Protein AF-A0A0L7KVK0-F1 (afdb_monomer_lite)

Secondary structure (DSSP, 8-state):
--S---------S----TT-GGGGGS-----HHHHHHGGG------TT------TT-GGGGGG----HHHHHHHHHHHHHHHHTTTS--S-HHHHHHHHHT-----BTTTTB--SSTTPPTT--BSS--GGGGTTTS-----HHHHHHHHHHHHHHB-TTS-HHHHHHHHHHHHHHT-HHHHHHHHHHHHTTTEETTTTEEBSSPTT---SBS-HHHHHHHHHIIIIIIT-EEE-SSEEEE-S--PPTT-S-EEEEEEEETTEEEEEEE-SS-EEEEEEE--TTS-EEEE-SSSEEEESSEEEESS--EEEEE--STT-PPPP--SS--TTS-S--

InterPro domains:
  IPR005194 Glycoside hydrolase family 65, C-terminal [PF03633] (237-281)
  IPR008928 Six-hairpin glycosidase superfamily [SSF48208] (64-283)
  IPR012341 Six-hairpin glycosidase-like superfamily [G3DSA:1.50.10.10] (81-199)

Foldseek 3Di:
DALADDDDDPDPDDDDDPPCPVLVVVDPDCPPLSVVQCSNPDDDDDPRPDDPDPPVDPVVVVQDDDQPLLSLLSSLLVCLLPVVPPPPPPCSVVSVVVQQQDDFAADPVLLETAQDVPRDQQAADQADGSLCCCPPSVADDDLSHLVSHLVRNVVRYDLFHWLLRLLSSLQSCLVSVNNVSNLVSLCSSQVQQQDPDVRWGARTGPPDGHDINPVSSVSSNVCCQVCRQQVWHDDLFWTKGAQHHDRPPDQKDKDFQDDDQQWGWIWIDGPPKIKIFTQAHDPVKWKWWDPPPDIDTDGGDMDIDRDTTTIGTPDDPPRDRDDSHGNPDPPDDPDD

pLDDT: mean 70.47, std 24.26, range [23.41, 98.12]

Organism: Operophtera brumata (NCBI:txid104452)

Radius of gyration: 21.4 Å; chains: 1; bounding box: 48×59×62 Å

Sequence (336 aa):
MFRFPWERTYTGVEVTQPCCPEVAEFEQHISRCIAFAARQFPWERTYTGVEVTQPCCPEVAEFEQHISRCIAFAARQYVSCLCKSYFLAKDPEHYADIAWSLALPYDESFNYHPQFSGYTRGESIKQADAVLLGFPLQYTMNVSTRANDLSYYESVTRSNGPAMAWSMHAIGHLQLGEEQQAEANFNKSYQAFVREPFKVWSELARPSIGAVNFFTGMGGFLQTLMFGYAGVSIHLDKLQIDKPRLPPGATRFKIQGIKYVGAKLTLEIDKESTTLKVSSVDDKWPLSMFNGKYNVTLVPVELTGEGPFPITARPWKDCKIPADVIGNNNLRPIGA

Structure (mmCIF, N/CA/C/O backbone):
data_AF-A0A0L7KVK0-F1
#
_entry.id   AF-A0A0L7KVK0-F1
#
loop_
_atom_site.group_PDB
_atom_site.id
_atom_site.type_symbol
_atom_site.label_atom_id
_atom_site.label_alt_id
_atom_site.label_comp_id
_atom_site.label_asym_id
_atom_site.label_entity_id
_atom_site.label_seq_id
_atom_site.pdbx_PDB_ins_code
_atom_site.Cartn_x
_atom_site.Cartn_y
_atom_site.Cartn_z
_atom_site.occupancy
_atom_site.B_iso_or_equiv
_atom_site.auth_seq_id
_atom_site.auth_comp_id
_atom_site.auth_asym_id
_atom_site.auth_atom_id
_atom_site.pdbx_PDB_model_num
ATOM 1 N N . MET A 1 1 ? -15.082 -2.585 2.478 1.00 28.28 1 MET A N 1
ATOM 2 C CA . MET A 1 1 ? -13.952 -1.740 2.059 1.00 28.28 1 MET A CA 1
ATOM 3 C C . MET A 1 1 ? -13.443 -2.254 0.726 1.00 28.28 1 MET A C 1
ATOM 5 O O . MET A 1 1 ? -13.153 -3.439 0.632 1.00 28.28 1 MET A O 1
ATOM 9 N N . PHE A 1 2 ? -13.449 -1.424 -0.313 1.00 25.66 2 PHE A N 1
ATOM 10 C CA . PHE A 1 2 ? -12.857 -1.775 -1.605 1.00 25.66 2 PHE A CA 1
ATOM 11 C C . PHE A 1 2 ? -11.338 -1.664 -1.461 1.00 25.66 2 PHE A C 1
ATOM 13 O O . PHE A 1 2 ? -10.870 -0.658 -0.930 1.00 25.66 2 PHE A O 1
ATOM 20 N N . ARG A 1 3 ? -10.579 -2.688 -1.870 1.00 30.98 3 ARG A N 1
ATOM 21 C CA . ARG A 1 3 ? -9.106 -2.634 -1.837 1.00 30.98 3 ARG A CA 1
ATOM 22 C C . ARG A 1 3 ? -8.548 -1.606 -2.844 1.00 30.98 3 ARG A C 1
ATOM 24 O O . ARG A 1 3 ? -7.404 -1.217 -2.693 1.00 30.98 3 ARG A O 1
ATOM 31 N N . PHE A 1 4 ? -9.361 -1.091 -3.782 1.00 35.56 4 PHE A N 1
ATOM 32 C CA . PHE A 1 4 ? -9.019 0.031 -4.672 1.00 35.56 4 PHE A CA 1
ATOM 33 C C . PHE A 1 4 ? -10.299 0.750 -5.122 1.00 35.56 4 PHE A C 1
ATOM 35 O O . PHE A 1 4 ? -11.264 0.084 -5.505 1.00 35.56 4 PHE A O 1
ATOM 42 N N . PRO A 1 5 ? -10.348 2.088 -5.052 1.00 31.05 5 PRO A N 1
ATOM 43 C CA . PRO A 1 5 ? -11.342 2.855 -5.793 1.00 31.05 5 PRO A CA 1
ATOM 44 C C . PRO A 1 5 ? -10.708 3.979 -6.632 1.00 31.05 5 PRO A C 1
ATOM 46 O O . PRO A 1 5 ? -10.139 4.918 -6.080 1.00 31.05 5 PRO A O 1
ATOM 49 N N . TRP A 1 6 ? -10.896 3.929 -7.954 1.00 32.28 6 TRP A N 1
ATOM 50 C CA . TRP A 1 6 ? -10.953 5.107 -8.833 1.00 32.28 6 TRP A CA 1
ATOM 51 C C . TRP A 1 6 ? -11.988 4.873 -9.974 1.00 32.28 6 TRP A C 1
ATOM 53 O O . TRP A 1 6 ? -12.224 3.732 -10.354 1.00 32.28 6 TRP A O 1
ATOM 63 N N . GLU A 1 7 ? -12.715 5.934 -10.375 1.00 28.59 7 GLU A N 1
ATOM 64 C CA . GLU A 1 7 ? -14.190 6.046 -10.642 1.00 28.59 7 GLU A CA 1
ATOM 65 C C . GLU A 1 7 ? -14.767 5.625 -12.040 1.00 28.59 7 GLU A C 1
ATOM 67 O O . GLU A 1 7 ? -13.989 5.320 -12.932 1.00 28.59 7 GLU A O 1
ATOM 72 N N . ARG A 1 8 ? -16.094 5.582 -12.381 1.00 23.41 8 ARG A N 1
ATOM 73 C CA . ARG A 1 8 ? -17.379 6.139 -11.835 1.00 23.41 8 ARG A CA 1
ATOM 74 C C . ARG A 1 8 ? -18.645 5.306 -12.210 1.00 23.41 8 ARG A C 1
ATOM 76 O O . ARG A 1 8 ? -18.675 4.610 -13.221 1.00 23.41 8 ARG A O 1
ATOM 83 N N . THR A 1 9 ? -19.724 5.461 -11.427 1.00 24.84 9 THR A N 1
ATOM 84 C CA . THR A 1 9 ? -21.000 4.698 -11.394 1.00 24.84 9 THR A CA 1
ATOM 85 C C . THR A 1 9 ? -22.271 5.541 -11.691 1.00 24.84 9 THR A C 1
ATOM 87 O O . THR A 1 9 ? -23.063 5.734 -10.770 1.00 24.84 9 THR A O 1
ATOM 90 N N . TYR A 1 10 ? -22.523 6.068 -12.907 1.00 24.81 10 TYR A N 1
ATOM 91 C CA . TYR A 1 10 ? -23.704 6.959 -13.082 1.00 24.81 10 TYR A CA 1
ATOM 92 C C . TYR A 1 10 ? -24.669 6.782 -14.272 1.00 24.81 10 TYR A C 1
ATOM 94 O O . TYR A 1 10 ? -25.807 7.197 -14.109 1.00 24.81 10 TYR A O 1
ATOM 102 N N . THR A 1 11 ? -24.356 6.157 -15.413 1.00 26.59 11 THR A N 1
ATOM 103 C CA . THR A 1 11 ? -25.356 6.146 -16.517 1.00 26.59 11 THR A CA 1
ATOM 104 C C . THR A 1 11 ? -26.029 4.812 -16.780 1.00 26.59 11 THR A C 1
ATOM 106 O O . THR A 1 11 ? -27.184 4.811 -17.181 1.00 26.59 11 THR A O 1
ATOM 109 N N . GLY A 1 12 ? -25.362 3.676 -16.561 1.00 25.91 12 GLY A N 1
ATOM 110 C CA . GLY A 1 12 ? -25.957 2.384 -16.924 1.00 25.91 12 GLY A CA 1
ATOM 111 C C . GLY A 1 12 ? -26.336 2.278 -18.411 1.00 25.91 12 GLY A C 1
ATOM 112 O O . GLY A 1 12 ? -27.208 1.485 -18.744 1.00 25.91 12 GLY A O 1
ATOM 113 N N . VAL A 1 13 ? -25.692 3.067 -19.281 1.00 24.66 13 VAL A N 1
ATOM 114 C CA . VAL A 1 13 ? -25.836 3.018 -20.743 1.00 24.66 13 VAL A CA 1
ATOM 115 C C . VAL A 1 13 ? -24.443 3.055 -21.371 1.00 24.66 13 VAL A C 1
ATOM 117 O O . VAL A 1 13 ? -23.563 3.775 -20.886 1.00 24.66 13 VAL A O 1
ATOM 120 N N . GLU A 1 14 ? -24.261 2.232 -22.402 1.00 26.28 14 GLU A N 1
ATOM 121 C CA . GLU A 1 14 ? -23.046 2.078 -23.205 1.00 26.28 14 GLU A CA 1
ATOM 122 C C . GLU A 1 14 ? -22.629 3.382 -23.891 1.00 26.28 14 GLU A C 1
ATOM 124 O O . GLU A 1 14 ? -23.463 4.214 -24.250 1.00 26.28 14 GLU A O 1
ATOM 129 N N . VAL A 1 15 ? -21.321 3.548 -24.092 1.00 29.08 15 VAL A N 1
ATOM 130 C CA . VAL A 1 15 ? -20.771 4.614 -24.933 1.00 29.08 15 VAL A CA 1
ATOM 131 C C . VAL A 1 15 ? -19.932 3.958 -26.027 1.00 29.08 15 VAL A C 1
ATOM 133 O O . VAL A 1 15 ? -18.712 3.910 -25.937 1.00 29.08 15 VAL A O 1
ATOM 136 N N . THR A 1 16 ? -20.590 3.433 -27.058 1.00 33.62 16 THR A N 1
ATOM 137 C CA . THR A 1 16 ? -19.940 3.116 -28.337 1.00 33.62 16 THR A CA 1
ATOM 138 C C . THR A 1 16 ? -19.675 4.420 -29.092 1.00 33.62 16 THR A C 1
ATOM 140 O O . THR A 1 16 ? -20.573 5.263 -29.199 1.00 33.62 16 THR A O 1
ATOM 143 N N . GLN A 1 17 ? -18.480 4.599 -29.669 1.00 30.67 17 GLN A N 1
ATOM 144 C CA . GLN A 1 17 ? -18.328 5.596 -30.732 1.00 30.67 17 GLN A CA 1
ATOM 145 C C . GLN A 1 17 ? -19.160 5.158 -31.955 1.00 30.67 17 GLN A C 1
ATOM 147 O O . GLN A 1 17 ? -19.133 3.976 -32.295 1.00 30.67 17 GLN A O 1
ATOM 152 N N . PRO A 1 18 ? -19.866 6.074 -32.651 1.00 37.19 18 PRO A N 1
ATOM 153 C CA . PRO A 1 18 ? -20.780 5.733 -33.752 1.00 37.19 18 PRO A CA 1
ATOM 154 C C . PRO A 1 18 ? -20.136 5.033 -34.957 1.00 37.19 18 PRO A C 1
ATOM 156 O O . PRO A 1 18 ? -20.845 4.624 -35.870 1.00 37.19 18 PRO A O 1
ATOM 159 N N . CYS A 1 19 ? -18.805 4.967 -35.007 1.00 37.56 19 CYS A N 1
ATOM 160 C CA . CYS A 1 19 ? -18.059 4.499 -36.165 1.00 37.56 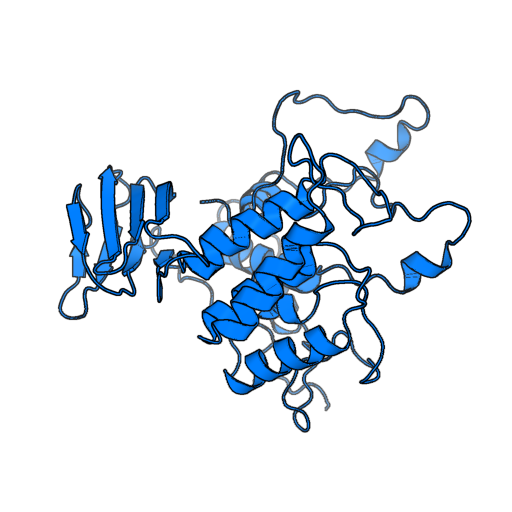19 CYS A CA 1
ATOM 161 C C . CYS A 1 19 ? -17.842 2.983 -36.217 1.00 37.56 19 CYS A C 1
ATOM 163 O O . CYS A 1 19 ? -17.635 2.485 -37.318 1.00 37.56 19 CYS A O 1
ATOM 165 N N . CYS A 1 20 ? -17.886 2.263 -35.088 1.00 35.75 20 CYS A N 1
ATOM 166 C CA . CYS A 1 20 ? -17.520 0.838 -35.049 1.00 35.75 20 CYS A CA 1
ATOM 167 C C . CYS A 1 20 ? -18.357 0.046 -34.020 1.00 35.75 20 CYS A C 1
ATOM 169 O O . CYS A 1 20 ? -17.832 -0.358 -32.979 1.00 35.75 20 CYS A O 1
ATOM 171 N N . PRO A 1 21 ? -19.663 -0.161 -34.264 1.00 37.19 21 PRO A N 1
ATOM 172 C CA . PRO A 1 21 ? -20.537 -0.900 -33.353 1.00 37.19 21 PRO A CA 1
ATOM 173 C C . PRO A 1 21 ? -20.204 -2.401 -33.258 1.00 37.19 21 PRO A C 1
ATOM 175 O O . PRO A 1 21 ? -20.584 -3.026 -32.272 1.00 37.19 21 PRO A O 1
ATOM 178 N N . GLU A 1 22 ? -19.456 -2.983 -34.209 1.00 35.78 22 GLU A N 1
ATOM 179 C CA . GLU A 1 22 ? -19.073 -4.406 -34.159 1.00 35.78 22 GLU A CA 1
ATOM 180 C C . GLU A 1 22 ? -18.031 -4.715 -33.067 1.00 35.78 22 GLU A C 1
ATOM 182 O O . GLU A 1 22 ? -17.875 -5.865 -32.664 1.00 35.78 22 GLU A O 1
ATOM 187 N N . VAL A 1 23 ? -17.338 -3.697 -32.538 1.00 33.31 23 VAL A N 1
ATOM 188 C CA . VAL A 1 23 ? -16.359 -3.848 -31.442 1.00 33.31 23 VAL A CA 1
ATOM 189 C C . VAL A 1 23 ? -17.030 -4.355 -30.159 1.00 33.31 23 VAL A C 1
ATOM 191 O O . VAL A 1 23 ? -16.424 -5.125 -29.416 1.00 33.31 23 VAL A O 1
ATOM 194 N N . ALA A 1 24 ? -18.307 -4.018 -29.948 1.00 31.38 24 ALA A N 1
ATOM 195 C CA . ALA A 1 24 ? -19.081 -4.470 -28.795 1.00 31.38 24 ALA A CA 1
ATOM 196 C C . ALA A 1 24 ? -19.320 -5.996 -28.781 1.00 31.38 24 ALA A C 1
ATOM 198 O O . ALA A 1 24 ? -19.489 -6.573 -27.710 1.00 31.38 24 ALA A O 1
ATOM 199 N N . GLU A 1 25 ? -19.292 -6.678 -29.935 1.00 29.55 25 GLU A N 1
ATOM 200 C CA . GLU A 1 25 ? -19.486 -8.138 -30.006 1.00 29.55 25 GLU A CA 1
ATOM 201 C C . GLU A 1 25 ? -18.238 -8.940 -29.591 1.00 29.55 25 GLU A C 1
ATOM 203 O O . GLU A 1 25 ? -18.345 -10.124 -29.263 1.00 29.55 25 GLU A O 1
ATOM 208 N N . PHE A 1 26 ? -17.060 -8.303 -29.554 1.00 29.47 26 PHE A N 1
ATOM 209 C CA . PHE A 1 26 ? -15.784 -8.935 -29.191 1.00 29.47 26 PHE A CA 1
ATOM 210 C C . PHE A 1 26 ? -15.269 -8.535 -27.799 1.00 29.47 26 PHE A C 1
ATOM 212 O O . PHE A 1 26 ? -14.228 -9.029 -27.355 1.00 29.47 26 PHE A O 1
ATOM 219 N N . GLU A 1 27 ? -16.002 -7.689 -27.071 1.00 26.83 27 GLU A N 1
ATOM 220 C CA . GLU A 1 27 ? -15.684 -7.340 -25.688 1.00 26.83 27 GLU A CA 1
ATOM 221 C C . GLU A 1 27 ? -16.022 -8.501 -24.739 1.00 26.83 27 GLU A C 1
ATOM 223 O O . GLU A 1 27 ? -17.179 -8.860 -24.508 1.00 26.83 27 GLU A O 1
ATOM 228 N N . GLN A 1 28 ? -15.000 -9.091 -24.109 1.00 27.58 28 GLN A N 1
ATOM 229 C CA . GLN A 1 28 ? -15.225 -9.978 -22.970 1.00 27.58 28 GLN A CA 1
ATOM 230 C C . GLN A 1 28 ? -15.649 -9.148 -21.759 1.00 27.58 28 GLN A C 1
ATOM 232 O O . GLN A 1 28 ? -14.834 -8.639 -20.987 1.00 27.58 28 GLN A O 1
ATOM 237 N N . HIS A 1 29 ? -16.961 -9.044 -21.573 1.00 25.70 29 HIS A N 1
ATOM 238 C CA . HIS A 1 29 ? -17.549 -8.472 -20.375 1.00 25.70 29 HIS A CA 1
ATOM 239 C C . HIS A 1 29 ? -17.050 -9.225 -19.136 1.00 25.70 29 HIS A C 1
ATOM 241 O O . HIS A 1 29 ? -17.356 -10.401 -18.921 1.00 25.70 29 HIS A O 1
ATOM 247 N N . ILE A 1 30 ? -16.328 -8.516 -18.265 1.00 30.73 30 ILE A N 1
ATOM 248 C CA . ILE A 1 30 ? -16.117 -8.928 -16.878 1.00 30.73 30 ILE A CA 1
ATOM 249 C C . ILE A 1 30 ? -17.504 -9.173 -16.279 1.00 30.73 30 ILE A C 1
ATOM 251 O O . ILE A 1 30 ? -18.273 -8.241 -16.029 1.00 30.73 30 ILE A O 1
ATOM 255 N N . SER A 1 31 ? -17.844 -10.448 -16.080 1.00 27.27 31 SER A N 1
ATOM 256 C CA . SER A 1 31 ? -19.133 -10.836 -15.520 1.00 27.27 31 SER A CA 1
ATOM 257 C C . SER A 1 31 ? -19.340 -10.153 -14.168 1.00 27.27 31 SER A C 1
ATOM 259 O O . SER A 1 31 ? -18.390 -9.840 -13.444 1.00 27.27 31 SER A O 1
ATOM 261 N N . ARG A 1 32 ? -20.600 -9.934 -13.785 1.00 26.67 32 ARG A N 1
ATOM 262 C CA . ARG A 1 32 ? -20.979 -9.250 -12.535 1.00 26.67 32 ARG A CA 1
ATOM 263 C C . ARG A 1 32 ? -20.271 -9.817 -11.288 1.00 26.67 32 ARG A C 1
ATOM 265 O O . ARG A 1 32 ? -20.084 -9.086 -10.321 1.00 26.67 32 ARG A O 1
ATOM 272 N N . CYS A 1 33 ? -19.848 -11.085 -11.325 1.00 27.31 33 CYS A N 1
ATOM 273 C CA . CYS A 1 33 ? -19.097 -11.766 -10.268 1.00 27.31 33 CYS A CA 1
ATOM 274 C C . CYS A 1 33 ? -17.590 -11.499 -10.315 1.00 27.31 33 CYS A C 1
ATOM 276 O O . CYS A 1 33 ? -16.992 -11.319 -9.257 1.00 27.31 33 CYS A O 1
ATOM 278 N N . ILE A 1 34 ? -16.986 -11.396 -11.504 1.00 29.94 34 ILE A N 1
ATOM 279 C CA . ILE A 1 34 ? -15.599 -10.932 -11.636 1.00 29.94 34 ILE A CA 1
ATOM 280 C C . ILE A 1 34 ? -15.533 -9.459 -11.227 1.00 29.94 34 ILE A C 1
ATOM 282 O O . ILE A 1 34 ? -14.638 -9.102 -10.485 1.00 29.94 34 ILE A O 1
ATOM 286 N N . ALA A 1 35 ? -16.537 -8.633 -11.543 1.00 29.81 35 ALA A N 1
ATOM 287 C CA . ALA A 1 35 ? -16.646 -7.267 -11.022 1.00 29.81 35 ALA A CA 1
ATOM 288 C C . ALA A 1 35 ? -16.910 -7.220 -9.500 1.00 29.81 35 ALA A C 1
ATOM 290 O O . ALA A 1 35 ? -16.533 -6.259 -8.835 1.00 29.81 35 ALA A O 1
ATOM 291 N N . PHE A 1 36 ? -17.541 -8.250 -8.918 1.00 31.27 36 PHE A N 1
ATOM 292 C CA . PHE A 1 36 ? -17.755 -8.362 -7.470 1.00 31.27 36 PHE A CA 1
ATOM 293 C C . PHE A 1 36 ? -16.505 -8.848 -6.716 1.00 31.27 36 PHE A C 1
ATOM 295 O O . PHE A 1 36 ? -16.263 -8.389 -5.605 1.00 31.27 36 PHE A O 1
ATOM 302 N N . ALA A 1 37 ? -15.689 -9.718 -7.317 1.00 31.52 37 ALA A N 1
ATOM 303 C CA . ALA A 1 37 ? -14.374 -10.118 -6.807 1.00 31.52 37 ALA A CA 1
ATOM 304 C C . ALA A 1 37 ? -13.325 -9.008 -7.031 1.00 31.52 37 ALA A C 1
ATOM 306 O O . ALA A 1 37 ? -12.582 -8.641 -6.125 1.00 31.52 37 ALA A O 1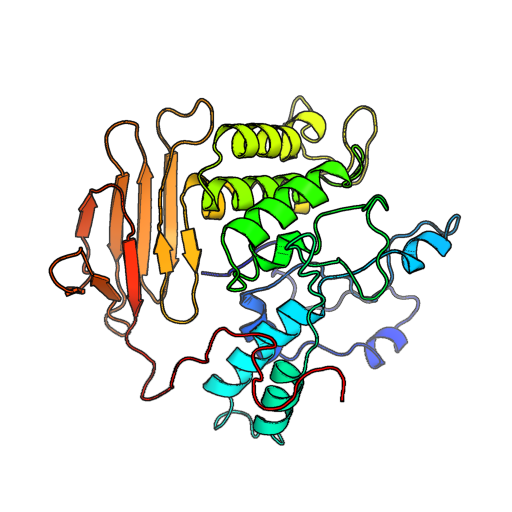
ATOM 307 N N . ALA A 1 38 ? -13.352 -8.380 -8.207 1.00 33.88 38 ALA A N 1
ATOM 308 C CA . ALA A 1 38 ? -12.538 -7.233 -8.603 1.00 33.88 38 ALA A CA 1
ATOM 309 C C . ALA A 1 38 ? -13.046 -5.899 -8.039 1.00 33.88 38 ALA A C 1
ATOM 311 O O . ALA A 1 38 ? -12.399 -4.881 -8.238 1.00 33.88 38 ALA A O 1
ATOM 312 N N . ARG A 1 39 ? -14.115 -5.874 -7.225 1.00 33.66 39 ARG A N 1
ATOM 313 C CA . ARG A 1 39 ? -14.393 -4.752 -6.297 1.00 33.66 39 ARG A CA 1
ATOM 314 C C . ARG A 1 39 ? -13.206 -4.506 -5.359 1.00 33.66 39 ARG A C 1
ATOM 316 O O . ARG A 1 39 ? -13.093 -3.443 -4.759 1.00 33.66 39 ARG A O 1
ATOM 323 N N . GLN A 1 40 ? -12.323 -5.490 -5.230 1.00 35.97 40 GLN A N 1
ATOM 324 C CA . GLN A 1 40 ? -11.048 -5.378 -4.556 1.00 35.97 40 GLN A CA 1
ATOM 325 C C . GLN A 1 40 ? -9.860 -5.067 -5.474 1.00 35.97 40 GLN A C 1
ATOM 327 O O . GLN A 1 40 ? -8.786 -5.128 -4.922 1.00 35.97 40 GLN A O 1
ATOM 332 N N . PHE A 1 41 ? -9.984 -4.768 -6.779 1.00 41.53 41 PHE A N 1
ATOM 333 C CA . PHE A 1 41 ? -8.847 -4.544 -7.708 1.00 41.53 41 PHE A CA 1
ATOM 334 C C . PHE A 1 41 ? -9.151 -3.683 -8.971 1.00 41.53 41 PHE A C 1
ATOM 336 O O . PHE A 1 41 ? -8.727 -4.079 -10.054 1.00 41.53 41 PHE A O 1
ATOM 343 N N . PRO A 1 42 ? -9.868 -2.535 -8.946 1.00 31.14 42 PRO A N 1
ATOM 344 C CA . PRO A 1 42 ? -9.906 -1.682 -10.138 1.00 31.14 42 PRO A CA 1
ATOM 345 C C . PRO A 1 42 ? -8.597 -0.894 -10.316 1.00 31.14 42 PRO A C 1
ATOM 347 O O . PRO A 1 42 ? -8.380 0.107 -9.637 1.00 31.14 42 PRO A O 1
ATOM 350 N N . TRP A 1 43 ? -7.766 -1.307 -11.274 1.00 36.41 43 TRP A N 1
ATOM 351 C CA . TRP A 1 43 ? -6.941 -0.385 -12.055 1.00 36.41 43 TRP A CA 1
ATOM 352 C C . TRP A 1 43 ? -7.251 -0.568 -13.540 1.00 36.41 43 TRP A C 1
ATOM 354 O O . TRP A 1 43 ? -7.519 -1.677 -13.981 1.00 36.41 43 TRP A O 1
ATOM 364 N N . GLU A 1 44 ? -7.272 0.568 -14.236 1.00 29.69 44 GLU A N 1
ATOM 365 C CA . GLU A 1 44 ? -7.618 0.797 -15.644 1.00 29.69 44 GLU A CA 1
ATOM 366 C C . GLU A 1 44 ? -8.903 0.136 -16.171 1.00 29.69 44 GLU A C 1
ATOM 368 O O . GLU A 1 44 ? -9.033 -1.070 -16.350 1.00 29.69 44 GLU A O 1
ATOM 373 N N . ARG A 1 45 ? -9.875 0.991 -16.507 1.00 27.16 45 ARG A N 1
ATOM 374 C CA . ARG A 1 45 ? -10.932 0.660 -17.457 1.00 27.16 45 ARG A CA 1
ATOM 375 C C . ARG A 1 45 ? -10.612 1.404 -18.751 1.00 27.16 45 ARG A C 1
ATOM 377 O O . ARG A 1 45 ? -10.895 2.594 -18.848 1.00 27.16 45 ARG A O 1
ATOM 384 N N . THR A 1 46 ? -10.050 0.710 -19.730 1.00 27.66 46 THR A N 1
ATOM 385 C CA . THR A 1 46 ? -10.039 1.130 -21.137 1.00 27.66 46 THR A CA 1
ATOM 386 C C . THR A 1 46 ? -10.998 0.220 -21.897 1.00 27.66 46 THR A C 1
ATOM 388 O O . THR A 1 46 ? -10.877 -0.998 -21.887 1.00 27.66 46 THR A O 1
ATOM 391 N N . TYR A 1 47 ? -12.019 0.833 -22.494 1.00 33.00 47 TYR A N 1
ATOM 392 C CA . TYR A 1 47 ? -13.133 0.184 -23.195 1.00 33.00 47 TYR A CA 1
ATOM 393 C C . TYR A 1 47 ? -12.685 -0.655 -24.409 1.00 33.00 47 TYR A C 1
ATOM 395 O O . TYR A 1 47 ? -13.380 -1.581 -24.783 1.00 33.00 47 TYR A O 1
ATOM 403 N N . THR A 1 48 ? -11.497 -0.419 -24.971 1.00 30.14 48 THR A N 1
ATOM 404 C CA . THR A 1 48 ? -11.047 -1.103 -26.198 1.00 30.14 48 THR A CA 1
ATOM 405 C C . THR A 1 48 ? -9.791 -1.957 -26.039 1.00 30.14 48 THR A C 1
ATOM 407 O O . THR A 1 48 ? -9.357 -2.562 -27.013 1.00 30.14 48 THR A O 1
ATOM 410 N N . GLY A 1 49 ? -9.171 -2.002 -24.853 1.00 31.84 49 GLY A N 1
ATOM 411 C CA . GLY A 1 49 ? -7.913 -2.737 -24.659 1.00 31.84 49 GLY A CA 1
ATOM 412 C C . GLY A 1 49 ? -6.749 -2.266 -25.546 1.00 31.84 49 GLY A C 1
ATOM 413 O O . GLY A 1 49 ? -5.822 -3.036 -25.771 1.00 31.84 49 GLY A O 1
ATOM 414 N N . VAL A 1 50 ? -6.790 -1.028 -26.059 1.00 31.33 50 VAL A N 1
ATOM 415 C CA . VAL A 1 50 ? -5.674 -0.421 -26.800 1.00 31.33 50 VAL A CA 1
ATOM 416 C C . VAL A 1 50 ? -5.006 0.647 -25.939 1.00 31.33 50 VAL A C 1
ATOM 418 O O . VAL A 1 50 ? -5.677 1.538 -25.412 1.00 31.33 50 VAL A O 1
ATOM 421 N N . GLU A 1 51 ? -3.683 0.538 -25.837 1.00 38.06 51 GLU A N 1
ATOM 422 C CA . GLU A 1 51 ? -2.768 1.499 -25.219 1.00 38.06 51 GLU A CA 1
ATOM 423 C C . GLU A 1 51 ? -2.929 2.899 -25.835 1.00 38.06 51 GLU A C 1
ATOM 425 O O . GLU A 1 51 ? -3.024 3.053 -27.055 1.00 38.06 51 GLU A O 1
ATOM 430 N N . VAL A 1 52 ? -2.884 3.962 -25.026 1.00 37.25 52 VAL A N 1
ATOM 431 C CA . VAL A 1 52 ? -2.700 5.335 -25.541 1.00 37.25 52 VAL A CA 1
ATOM 432 C C . VAL A 1 52 ? -1.221 5.581 -25.860 1.00 37.25 52 VAL A C 1
ATOM 434 O O . VAL A 1 52 ? -0.593 6.508 -25.355 1.00 37.25 52 VAL A O 1
ATOM 437 N N . THR A 1 53 ? -0.640 4.761 -26.732 1.00 39.66 53 THR A N 1
ATOM 438 C CA . THR A 1 53 ? 0.590 5.130 -27.440 1.00 39.66 53 THR A CA 1
ATOM 439 C C . THR A 1 53 ? 0.208 5.959 -28.659 1.00 39.66 53 THR A C 1
ATOM 441 O O . THR A 1 53 ? -0.616 5.544 -29.475 1.00 39.66 53 THR A O 1
ATOM 444 N N . GLN A 1 54 ? 0.775 7.165 -28.779 1.00 35.19 54 GLN A N 1
ATOM 445 C CA . GLN A 1 54 ? 0.557 8.002 -29.958 1.00 35.19 54 GLN A CA 1
ATOM 446 C C . GLN A 1 54 ? 0.962 7.244 -31.239 1.00 35.19 54 GLN A C 1
ATOM 448 O O . GLN A 1 54 ? 1.963 6.525 -31.217 1.00 35.19 54 GLN A O 1
ATOM 453 N N . PRO A 1 55 ? 0.272 7.459 -32.378 1.00 43.75 55 PRO A N 1
ATOM 454 C CA . PRO A 1 55 ? 0.554 6.780 -33.651 1.00 43.75 55 PRO A CA 1
ATOM 455 C C . PRO A 1 55 ? 1.986 6.938 -34.191 1.00 43.75 55 PRO A C 1
ATOM 457 O O . PRO A 1 55 ? 2.333 6.317 -35.188 1.00 43.75 55 PRO A O 1
ATOM 460 N N . CYS A 1 56 ? 2.808 7.796 -33.589 1.00 46.41 56 CYS A N 1
ATOM 461 C CA . CYS A 1 56 ? 4.186 8.026 -33.998 1.00 46.41 56 CYS A CA 1
ATOM 462 C C . CYS A 1 56 ? 5.197 7.022 -33.419 1.00 46.41 56 CYS A C 1
ATOM 464 O O . CYS A 1 56 ? 6.323 7.001 -33.912 1.00 46.41 56 CYS A O 1
ATOM 466 N N . CYS A 1 57 ? 4.848 6.233 -32.390 1.00 41.03 57 CYS A N 1
ATOM 467 C CA . CYS A 1 57 ? 5.807 5.368 -31.678 1.00 41.03 57 CYS A CA 1
ATOM 468 C C . CYS A 1 57 ? 5.170 4.052 -31.168 1.00 41.03 57 CYS A C 1
ATOM 470 O O . CYS A 1 57 ? 4.986 3.888 -29.958 1.00 41.03 57 CYS A O 1
ATOM 472 N N . PRO A 1 58 ? 4.800 3.119 -32.064 1.00 46.22 58 PRO A N 1
ATOM 473 C CA . PRO A 1 58 ? 4.154 1.855 -31.704 1.00 46.22 58 PRO A CA 1
ATOM 474 C C . PRO A 1 58 ? 5.066 0.856 -30.971 1.00 46.22 58 PRO A C 1
ATOM 476 O O . PRO A 1 58 ? 4.545 -0.002 -30.264 1.00 46.22 58 PRO A O 1
ATOM 479 N N . GLU A 1 59 ? 6.400 0.975 -31.049 1.00 39.44 59 GLU A N 1
ATOM 480 C CA . GLU A 1 59 ? 7.311 0.048 -30.348 1.00 39.44 59 GLU A CA 1
ATOM 481 C C . GLU A 1 59 ? 7.235 0.170 -28.812 1.00 39.44 59 GLU A C 1
ATOM 483 O O . GLU A 1 59 ? 7.695 -0.705 -28.086 1.00 39.44 59 GLU A O 1
ATOM 488 N N . VAL A 1 60 ? 6.629 1.241 -28.285 1.00 37.97 60 VAL A N 1
ATOM 489 C CA . VAL A 1 60 ? 6.514 1.499 -26.838 1.00 37.97 60 VAL A CA 1
ATOM 490 C C . VAL A 1 60 ? 5.581 0.500 -26.136 1.00 37.97 60 VAL A C 1
ATOM 492 O O . VAL A 1 60 ? 5.811 0.195 -24.966 1.00 37.97 60 VAL A O 1
ATOM 495 N N . ALA A 1 61 ? 4.581 -0.042 -26.840 1.00 38.19 61 ALA A N 1
ATOM 496 C CA . ALA A 1 61 ? 3.636 -1.023 -26.296 1.00 38.19 61 ALA A CA 1
ATOM 497 C C . ALA A 1 61 ? 4.278 -2.405 -26.045 1.00 38.19 61 ALA A C 1
ATOM 499 O O . ALA A 1 61 ? 3.812 -3.160 -25.197 1.00 38.19 61 ALA A O 1
ATOM 500 N N . GLU A 1 62 ? 5.379 -2.739 -26.729 1.00 32.34 62 GLU A N 1
ATOM 501 C CA . GLU A 1 62 ? 6.070 -4.030 -26.557 1.00 32.34 62 GLU A CA 1
ATOM 502 C C . GLU A 1 62 ? 6.855 -4.129 -25.237 1.00 32.34 62 GLU A C 1
ATOM 504 O O . GLU A 1 62 ? 7.222 -5.223 -24.806 1.00 32.34 62 GLU A O 1
ATOM 509 N N . PHE A 1 63 ? 7.076 -3.000 -24.560 1.00 33.38 63 PHE A N 1
ATOM 510 C CA . PHE A 1 63 ? 7.801 -2.923 -23.289 1.00 33.38 63 PHE A CA 1
ATOM 511 C C . PHE A 1 63 ? 6.876 -2.712 -22.077 1.00 33.38 63 PHE A C 1
ATOM 513 O O . PHE A 1 63 ? 7.360 -2.502 -20.962 1.00 33.38 63 PHE A O 1
ATOM 520 N N . GLU A 1 64 ? 5.550 -2.752 -22.261 1.00 30.33 64 GLU A N 1
ATOM 521 C CA . GLU A 1 64 ? 4.578 -2.576 -21.179 1.00 30.33 64 GLU A CA 1
ATOM 522 C C . GLU A 1 64 ? 4.180 -3.913 -20.546 1.00 30.33 64 GLU A C 1
ATOM 524 O O . GLU A 1 64 ? 3.525 -4.763 -21.145 1.00 30.33 64 GLU A O 1
ATOM 529 N N . GLN A 1 65 ? 4.568 -4.099 -19.283 1.00 29.67 65 GLN A N 1
ATOM 530 C CA . GLN A 1 65 ? 4.088 -5.196 -18.449 1.00 29.67 65 GLN A CA 1
ATOM 531 C C . GLN A 1 65 ? 2.996 -4.684 -17.514 1.00 29.67 65 GLN A C 1
ATOM 533 O O . GLN A 1 65 ? 3.237 -3.893 -16.603 1.00 29.67 65 GLN A O 1
ATOM 538 N N . HIS A 1 66 ? 1.767 -5.134 -17.767 1.00 35.38 66 HIS A N 1
ATOM 539 C CA . HIS A 1 66 ? 0.612 -4.878 -16.911 1.00 35.38 66 HIS A CA 1
ATOM 540 C C . HIS A 1 66 ? 0.376 -6.069 -15.980 1.00 35.38 66 HIS A C 1
ATOM 542 O O . HIS A 1 66 ? 0.376 -7.222 -16.421 1.00 35.38 66 HIS A O 1
ATOM 548 N N . ILE A 1 67 ? 0.146 -5.774 -14.695 1.00 40.09 67 ILE A N 1
ATOM 549 C CA . ILE A 1 67 ? 0.104 -6.667 -13.514 1.00 40.09 67 ILE A CA 1
ATOM 550 C C . ILE A 1 67 ? -1.053 -7.697 -13.578 1.00 40.09 67 ILE A C 1
ATOM 552 O O . ILE A 1 67 ? -1.956 -7.769 -12.752 1.00 40.09 67 ILE A O 1
ATOM 556 N N . SER A 1 68 ? -1.056 -8.552 -14.591 1.00 41.12 68 SER A N 1
ATOM 557 C CA . SER A 1 68 ? -2.210 -9.393 -14.929 1.00 41.12 68 SER A CA 1
ATOM 558 C C . SER A 1 68 ? -2.252 -10.688 -14.114 1.00 41.12 68 SER A C 1
ATOM 560 O O . SER A 1 68 ? -3.326 -11.211 -13.812 1.00 41.12 68 SER A O 1
ATOM 562 N N . ARG A 1 69 ? -1.093 -11.219 -13.698 1.00 37.44 69 ARG A N 1
ATOM 563 C CA . ARG A 1 69 ? -1.034 -12.503 -12.972 1.00 37.44 69 ARG A CA 1
ATOM 564 C C . ARG A 1 69 ? -1.499 -12.394 -11.523 1.00 37.44 69 ARG A C 1
ATOM 566 O O . ARG A 1 69 ? -2.207 -13.277 -11.048 1.00 37.44 69 ARG A O 1
ATOM 573 N N . CYS A 1 70 ? -1.159 -11.301 -10.852 1.00 37.88 70 CYS A N 1
ATOM 574 C CA . CYS A 1 70 ? -1.414 -11.106 -9.428 1.00 37.88 70 CYS A CA 1
ATOM 575 C C . CYS A 1 70 ? -2.894 -10.811 -9.118 1.00 37.88 70 CYS A C 1
ATOM 577 O O . CYS A 1 70 ? -3.439 -11.377 -8.169 1.00 37.88 70 CYS A O 1
ATOM 579 N N . ILE A 1 71 ? -3.585 -10.018 -9.958 1.00 44.50 71 ILE A N 1
ATOM 580 C CA . ILE A 1 71 ? -5.056 -9.886 -9.871 1.00 44.50 71 ILE A CA 1
ATOM 581 C C . ILE A 1 71 ? -5.716 -11.218 -10.173 1.00 44.50 71 ILE A C 1
ATOM 583 O O . ILE A 1 71 ? -6.592 -11.643 -9.422 1.00 44.50 71 ILE A O 1
ATOM 587 N N . ALA A 1 72 ? -5.344 -11.860 -11.287 1.00 44.91 72 ALA A N 1
ATOM 588 C CA . ALA A 1 72 ? -5.985 -13.099 -11.706 1.00 44.91 72 ALA A CA 1
ATOM 589 C C . ALA A 1 72 ? -5.880 -14.155 -10.600 1.00 44.91 72 ALA A C 1
ATOM 591 O O . ALA A 1 72 ? -6.853 -14.849 -10.324 1.00 44.91 72 ALA A O 1
ATOM 592 N N . PHE A 1 73 ? -4.742 -14.213 -9.910 1.00 47.75 73 PHE A N 1
ATOM 593 C CA . PHE A 1 73 ? -4.533 -15.044 -8.733 1.00 47.75 73 PHE A CA 1
ATOM 594 C C . PHE A 1 73 ? -5.505 -14.718 -7.581 1.00 47.75 73 PHE A C 1
ATOM 596 O O . PHE A 1 73 ? -6.256 -15.597 -7.147 1.00 47.75 73 PHE A O 1
ATOM 603 N N . ALA A 1 74 ? -5.558 -13.461 -7.126 1.00 48.78 74 ALA A N 1
ATOM 604 C CA . ALA A 1 74 ? -6.420 -13.048 -6.015 1.00 48.78 74 ALA A CA 1
ATOM 605 C C . ALA A 1 74 ? -7.921 -13.213 -6.336 1.00 48.78 74 ALA A C 1
ATOM 607 O O . ALA A 1 74 ? -8.704 -13.674 -5.501 1.00 48.78 74 ALA A O 1
ATOM 608 N N . ALA A 1 75 ? -8.325 -12.902 -7.571 1.00 50.31 75 ALA A N 1
ATOM 609 C CA . ALA A 1 75 ? -9.693 -13.073 -8.047 1.00 50.31 75 ALA A CA 1
ATOM 610 C C . ALA A 1 75 ? -10.093 -14.558 -8.139 1.00 50.31 75 ALA A C 1
ATOM 612 O O . ALA A 1 75 ? -11.210 -14.912 -7.761 1.00 50.31 75 ALA A O 1
ATOM 613 N N . ARG A 1 76 ? -9.193 -15.445 -8.588 1.00 53.16 76 ARG A N 1
ATOM 614 C CA . ARG A 1 76 ? -9.465 -16.888 -8.736 1.00 53.16 76 ARG A CA 1
ATOM 615 C C . ARG A 1 76 ? -9.649 -17.595 -7.397 1.00 53.16 76 ARG A C 1
ATOM 617 O O . ARG A 1 76 ? -10.610 -18.347 -7.248 1.00 53.16 76 ARG A O 1
ATOM 624 N N . GLN A 1 77 ? -8.793 -17.327 -6.410 1.00 50.25 77 GLN A N 1
ATOM 625 C CA . GLN A 1 77 ? -8.928 -17.929 -5.077 1.00 50.25 77 GLN A CA 1
ATOM 626 C C . GLN A 1 77 ? -10.231 -17.509 -4.380 1.00 50.25 77 GLN A C 1
ATOM 628 O O . GLN A 1 77 ? -10.926 -18.332 -3.780 1.00 50.25 77 GLN A O 1
ATOM 633 N N . TYR A 1 78 ? -10.605 -16.235 -4.524 1.00 52.34 78 TYR A N 1
ATOM 634 C CA . TYR A 1 78 ? -11.854 -15.696 -3.989 1.00 52.34 78 TYR A CA 1
ATOM 635 C C . TYR A 1 78 ? -13.090 -16.337 -4.641 1.00 52.34 78 TYR A C 1
ATOM 637 O O . TYR A 1 78 ? -14.024 -16.743 -3.945 1.00 52.34 78 TYR A O 1
ATOM 645 N N . VAL A 1 79 ? -13.074 -16.495 -5.972 1.00 48.00 79 VAL A N 1
ATOM 646 C CA . VAL A 1 79 ? -14.133 -17.194 -6.718 1.00 48.00 79 VAL A CA 1
ATOM 647 C C . VAL A 1 79 ? -14.208 -18.673 -6.317 1.00 48.00 79 VAL A C 1
ATOM 649 O O . VAL A 1 79 ? -15.310 -19.193 -6.164 1.00 48.00 79 VAL A O 1
ATOM 652 N N . SER A 1 80 ? -13.081 -19.341 -6.060 1.00 50.72 80 SER A N 1
ATOM 653 C CA . SER A 1 80 ? -13.072 -20.749 -5.639 1.00 50.72 80 SER A CA 1
ATOM 654 C C . SER A 1 80 ? -13.731 -20.987 -4.261 1.00 50.72 80 SER A C 1
ATOM 656 O O . SER A 1 80 ? -14.572 -21.882 -4.159 1.00 50.72 80 SER A O 1
ATOM 658 N N . CYS A 1 81 ? -13.471 -20.166 -3.219 1.00 50.53 81 CYS A N 1
ATOM 659 C CA . CYS A 1 81 ? -14.153 -20.340 -1.905 1.00 50.53 81 CYS A CA 1
ATOM 660 C C . CYS A 1 81 ? -15.642 -19.986 -1.987 1.00 50.53 81 CYS A C 1
ATOM 662 O O . CYS A 1 81 ? -16.480 -20.699 -1.440 1.00 50.53 81 CYS A O 1
ATOM 664 N N . LEU A 1 82 ? -15.997 -18.879 -2.650 1.00 49.91 82 LEU A N 1
ATOM 665 C CA . LEU A 1 82 ? -17.357 -18.336 -2.561 1.00 49.91 82 LEU A CA 1
ATOM 666 C C . LEU A 1 82 ? -18.336 -18.931 -3.571 1.00 49.91 82 LEU A C 1
ATOM 668 O O . LEU A 1 82 ? -19.535 -18.985 -3.295 1.00 49.91 82 LEU A O 1
ATOM 672 N N . CYS A 1 83 ? -17.856 -19.372 -4.734 1.00 46.16 83 CYS A N 1
ATOM 673 C CA . CYS A 1 83 ? -18.726 -19.704 -5.860 1.00 46.16 83 CYS A CA 1
ATOM 674 C C . CYS A 1 83 ? -18.866 -21.209 -6.130 1.00 46.16 83 CYS A C 1
ATOM 676 O O . CYS A 1 83 ? -19.615 -21.560 -7.045 1.00 46.16 83 CYS A O 1
ATOM 678 N N . LYS A 1 84 ? -18.228 -22.098 -5.340 1.00 50.62 84 LYS A N 1
ATOM 679 C CA . LYS A 1 84 ? -18.252 -23.564 -5.566 1.00 50.62 84 LYS A CA 1
ATOM 680 C C . LYS A 1 84 ? -19.678 -24.131 -5.659 1.00 50.62 84 LYS A C 1
ATOM 682 O O . LYS A 1 84 ? -19.931 -25.006 -6.476 1.00 50.62 84 LYS A O 1
ATOM 687 N N . SER A 1 85 ? -20.623 -23.597 -4.881 1.00 47.34 85 SER A N 1
ATOM 688 C CA . SER A 1 85 ? -22.033 -24.024 -4.885 1.00 47.34 85 SER A CA 1
ATOM 689 C C . SER A 1 85 ? -22.994 -23.063 -5.593 1.00 47.34 85 SER A C 1
ATOM 691 O O . SER A 1 85 ? -24.075 -23.484 -5.989 1.00 47.34 85 SER A O 1
ATOM 693 N N . TYR A 1 86 ? -22.628 -21.788 -5.767 1.00 41.81 86 TYR A N 1
ATOM 694 C CA . TYR A 1 86 ? -23.560 -20.758 -6.245 1.00 41.81 86 TYR A CA 1
ATOM 695 C C . TYR A 1 86 ? -23.549 -20.560 -7.772 1.00 41.81 86 TYR A C 1
ATOM 697 O O . TYR A 1 86 ? -24.526 -20.055 -8.313 1.00 41.81 86 TYR A O 1
ATOM 705 N N . PHE A 1 87 ? -22.476 -20.950 -8.478 1.00 43.56 87 PHE A N 1
ATOM 706 C CA . PHE A 1 87 ? -22.315 -20.623 -9.908 1.00 43.56 87 PHE A CA 1
ATOM 707 C C . PHE A 1 87 ? -21.983 -21.792 -10.838 1.00 43.56 87 PHE A C 1
ATOM 709 O O . PHE A 1 87 ? -21.689 -21.537 -12.002 1.00 43.56 87 PHE A O 1
ATOM 716 N N . LEU A 1 88 ? -22.037 -23.051 -10.378 1.00 49.97 88 LEU A N 1
ATOM 717 C CA . LEU A 1 88 ? -21.724 -24.218 -11.225 1.00 49.97 88 LEU A CA 1
ATOM 718 C C . LEU A 1 88 ? -20.399 -24.033 -11.994 1.00 49.97 88 LEU A C 1
ATOM 720 O O . LEU A 1 88 ? -20.302 -24.399 -13.166 1.00 49.97 88 LEU A O 1
ATOM 724 N N . ALA A 1 89 ? -19.399 -23.394 -11.366 1.00 51.38 89 ALA A N 1
ATOM 725 C CA . ALA A 1 89 ? -18.108 -23.171 -12.002 1.00 51.38 89 ALA A CA 1
ATOM 726 C C . ALA A 1 89 ? -17.574 -24.531 -12.457 1.00 51.38 89 ALA A C 1
ATOM 728 O O . ALA A 1 89 ? -17.459 -25.455 -11.651 1.00 51.38 89 ALA A O 1
ATOM 729 N N . LYS A 1 90 ? -17.329 -24.674 -13.760 1.00 54.59 90 LYS A N 1
ATOM 730 C CA . LYS A 1 90 ? -16.813 -25.919 -14.316 1.00 54.59 90 LYS A CA 1
ATOM 731 C C . LYS A 1 90 ? -15.359 -26.035 -13.873 1.00 54.59 90 LYS A C 1
ATOM 733 O O . LYS A 1 90 ? -14.538 -25.224 -14.283 1.00 54.59 90 LYS A O 1
ATOM 738 N N . ASP A 1 91 ? -15.090 -27.014 -13.019 1.00 63.09 91 ASP A N 1
ATOM 739 C CA . ASP A 1 91 ? -13.750 -27.358 -12.539 1.00 63.09 91 ASP A CA 1
ATOM 740 C C . ASP A 1 91 ? -13.015 -26.232 -11.762 1.00 63.09 91 ASP A C 1
ATOM 742 O O . ASP A 1 91 ? -11.986 -25.706 -12.189 1.00 63.09 91 ASP A O 1
ATOM 746 N N . PRO A 1 92 ? -13.538 -25.813 -10.592 1.00 58.34 92 PRO A N 1
ATOM 747 C CA . PRO A 1 92 ? -12.896 -24.792 -9.759 1.00 58.34 92 PRO A CA 1
ATOM 748 C C . PRO A 1 92 ? -11.545 -25.254 -9.189 1.00 58.34 92 PRO A C 1
ATOM 750 O O . PRO A 1 92 ? -10.736 -24.419 -8.786 1.00 58.34 92 PRO A O 1
ATOM 753 N N . GLU A 1 93 ? -11.309 -26.567 -9.150 1.00 64.62 93 GLU A N 1
ATOM 754 C CA . GLU A 1 93 ? -10.056 -27.171 -8.699 1.00 64.62 93 GLU A CA 1
ATOM 755 C C . GLU A 1 93 ? -8.971 -26.992 -9.767 1.00 64.62 93 GLU A C 1
ATOM 757 O O . GLU A 1 93 ? -7.895 -26.501 -9.442 1.00 64.62 93 GLU A O 1
ATOM 762 N N . HIS A 1 94 ? -9.290 -27.170 -11.053 1.00 64.94 94 HIS A N 1
ATOM 763 C CA . HIS A 1 94 ? -8.359 -26.867 -12.144 1.00 64.94 94 HIS A CA 1
ATOM 764 C C . HIS A 1 94 ? -7.879 -25.404 -12.174 1.00 64.94 94 HIS A C 1
ATOM 766 O O . HIS A 1 94 ? -6.706 -25.130 -12.428 1.00 64.94 94 HIS A O 1
ATOM 772 N N . TYR A 1 95 ? -8.747 -24.431 -11.875 1.00 60.44 95 TYR A N 1
ATOM 773 C CA . TYR A 1 95 ? -8.314 -23.029 -11.780 1.00 60.44 95 TYR A CA 1
ATOM 774 C C . TYR A 1 95 ? -7.406 -22.761 -10.576 1.00 60.44 95 TYR A C 1
ATOM 776 O O . TYR A 1 95 ? -6.526 -21.898 -10.669 1.00 60.44 95 TYR A O 1
ATOM 784 N N . ALA A 1 96 ? -7.610 -23.477 -9.467 1.00 60.78 96 ALA A N 1
ATOM 785 C CA . ALA A 1 96 ? -6.699 -23.439 -8.329 1.00 60.78 96 ALA A CA 1
ATOM 786 C C . ALA A 1 96 ? -5.344 -24.058 -8.705 1.00 60.78 96 ALA A C 1
ATOM 788 O O . ALA A 1 96 ? -4.316 -23.436 -8.451 1.00 60.78 96 ALA A O 1
ATOM 789 N N . ASP A 1 97 ? -5.340 -25.181 -9.428 1.00 62.03 97 ASP A N 1
ATOM 790 C CA . ASP A 1 97 ? -4.122 -25.827 -9.927 1.00 62.03 97 ASP A CA 1
ATOM 791 C C . ASP A 1 97 ? -3.319 -24.917 -10.863 1.00 62.03 97 ASP A C 1
ATOM 793 O O . ASP A 1 97 ? -2.100 -24.794 -10.719 1.00 62.03 97 ASP A O 1
ATOM 797 N N . ILE A 1 98 ? -3.989 -24.222 -11.791 1.00 61.25 98 ILE A N 1
ATOM 798 C CA . ILE A 1 98 ? -3.346 -23.216 -12.648 1.00 61.25 98 ILE A CA 1
ATOM 799 C C . ILE A 1 98 ? -2.744 -22.100 -11.793 1.00 61.25 98 ILE A C 1
ATOM 801 O O . ILE A 1 98 ? -1.605 -21.703 -12.026 1.00 61.25 98 ILE A O 1
ATOM 805 N N . ALA A 1 99 ? -3.496 -21.577 -10.819 1.00 59.75 99 ALA A N 1
ATOM 806 C CA . ALA A 1 99 ? -3.042 -20.486 -9.960 1.00 59.75 99 ALA A CA 1
ATOM 807 C C . ALA A 1 99 ? -1.818 -20.885 -9.118 1.00 59.75 99 ALA A C 1
ATOM 809 O O . ALA A 1 99 ? -0.874 -20.104 -9.014 1.00 59.75 99 ALA A O 1
ATOM 810 N N . TRP A 1 100 ? -1.804 -22.106 -8.578 1.00 59.78 100 TRP A N 1
ATOM 811 C CA . TRP A 1 100 ? -0.666 -22.666 -7.847 1.00 59.78 100 TRP A CA 1
ATOM 812 C C . TRP A 1 100 ? 0.541 -22.960 -8.739 1.00 59.78 100 TRP A C 1
ATOM 814 O O . TRP A 1 100 ? 1.669 -22.925 -8.258 1.00 59.78 100 TRP A O 1
ATOM 824 N N . SER A 1 101 ? 0.320 -23.204 -10.031 1.00 61.22 101 SER A N 1
ATOM 825 C CA . SER A 1 101 ? 1.379 -23.475 -11.013 1.00 61.22 101 SER A CA 1
ATOM 826 C C . SER A 1 101 ? 1.936 -22.211 -11.681 1.00 61.22 101 SER A C 1
ATOM 828 O O . SER A 1 101 ? 2.788 -22.308 -12.565 1.00 61.22 101 SER A O 1
ATOM 830 N N . LEU A 1 102 ? 1.463 -21.016 -11.304 1.00 63.31 102 LEU A N 1
ATOM 831 C CA . LEU A 1 102 ? 2.018 -19.766 -11.818 1.00 63.31 102 LEU A CA 1
ATOM 832 C C . LEU A 1 102 ? 3.447 -19.579 -11.300 1.00 63.31 102 LEU A C 1
ATOM 834 O O . LEU A 1 102 ? 3.668 -19.373 -10.110 1.00 63.31 102 LEU A O 1
ATOM 838 N N . ALA A 1 103 ? 4.407 -19.597 -12.223 1.00 65.50 103 ALA A N 1
ATOM 839 C CA . ALA A 1 103 ? 5.784 -19.243 -11.923 1.00 65.50 103 ALA A CA 1
ATOM 840 C C . ALA A 1 103 ? 5.887 -17.755 -11.555 1.00 65.50 103 ALA A C 1
ATOM 842 O O . ALA A 1 103 ? 5.394 -16.891 -12.295 1.00 65.50 103 ALA A O 1
ATOM 843 N N . LEU A 1 104 ? 6.564 -17.491 -10.439 1.00 70.00 104 LEU A N 1
ATOM 844 C CA . LEU A 1 104 ? 7.013 -16.172 -10.018 1.00 70.00 104 LEU A CA 1
ATOM 845 C C . LEU A 1 104 ? 8.548 -16.168 -10.079 1.00 70.00 104 LEU A C 1
ATOM 847 O O . LEU A 1 104 ? 9.164 -16.946 -9.349 1.00 70.00 104 LEU A O 1
ATOM 851 N N . PRO A 1 105 ? 9.174 -15.369 -10.963 1.00 76.00 105 PRO A N 1
ATOM 852 C CA . PRO A 1 105 ? 10.626 -15.296 -11.039 1.00 76.00 105 PRO A CA 1
ATOM 853 C C . PRO A 1 105 ? 11.224 -14.883 -9.695 1.00 76.00 105 PRO A C 1
ATOM 855 O O . PRO A 1 105 ? 10.755 -13.937 -9.064 1.00 76.00 105 PRO A O 1
ATOM 858 N N . TYR A 1 106 ? 12.279 -15.579 -9.285 1.00 83.31 106 TYR A N 1
ATOM 859 C CA . TYR A 1 106 ? 13.024 -15.271 -8.076 1.00 83.31 106 TYR A CA 1
ATOM 860 C C . TYR A 1 106 ? 14.511 -15.489 -8.318 1.00 83.31 106 TYR A C 1
ATOM 862 O O . TYR A 1 106 ? 14.908 -16.524 -8.852 1.00 83.31 106 TYR A O 1
ATOM 870 N N . ASP A 1 107 ? 15.323 -14.508 -7.940 1.00 88.38 107 ASP A N 1
ATOM 871 C CA . ASP A 1 107 ? 16.776 -14.600 -7.996 1.00 88.38 107 ASP A CA 1
ATOM 872 C C . ASP A 1 107 ? 17.312 -14.767 -6.573 1.00 88.38 107 ASP A C 1
ATOM 874 O O . ASP A 1 107 ? 17.267 -13.839 -5.763 1.00 88.38 107 ASP A O 1
ATOM 878 N N . GLU A 1 108 ? 17.815 -15.962 -6.262 1.00 93.62 108 GLU A N 1
ATOM 879 C CA . GLU A 1 108 ? 18.349 -16.278 -4.935 1.00 93.62 108 GLU A CA 1
ATOM 880 C C . GLU A 1 108 ? 19.665 -15.551 -4.634 1.00 93.62 108 GLU A C 1
ATOM 882 O O . GLU A 1 108 ? 19.931 -15.224 -3.479 1.00 93.62 108 GLU A O 1
ATOM 887 N N . SER A 1 109 ? 20.476 -15.260 -5.657 1.00 95.25 109 SER A N 1
ATOM 888 C CA . SER A 1 109 ? 21.798 -14.643 -5.482 1.00 95.25 109 SER A CA 1
ATOM 889 C C . SER A 1 109 ? 21.678 -13.182 -5.061 1.00 95.25 109 SER A C 1
ATOM 891 O O . SER A 1 109 ? 22.416 -12.712 -4.196 1.00 95.25 109 SER A O 1
ATOM 893 N N . PHE A 1 110 ? 20.727 -12.464 -5.656 1.00 95.50 110 PHE A N 1
ATOM 894 C CA . PHE A 1 110 ? 20.432 -11.071 -5.320 1.00 95.50 110 PHE A CA 1
ATOM 895 C C . PHE A 1 110 ? 19.240 -10.917 -4.367 1.00 95.50 110 PHE A C 1
ATOM 897 O O . PHE A 1 110 ? 18.962 -9.803 -3.919 1.00 95.50 110 PHE A O 1
ATOM 904 N N . ASN A 1 111 ? 18.559 -12.017 -4.032 1.00 96.25 111 ASN A N 1
ATOM 905 C CA . ASN A 1 111 ? 17.427 -12.069 -3.111 1.00 96.25 111 ASN A CA 1
ATOM 906 C C . ASN A 1 111 ? 16.346 -11.033 -3.484 1.00 96.25 111 ASN A C 1
ATOM 908 O O . ASN A 1 111 ? 16.027 -10.152 -2.686 1.00 96.25 111 ASN A O 1
ATOM 912 N N . TYR A 1 112 ? 15.844 -11.090 -4.720 1.00 92.56 112 TYR A N 1
ATOM 913 C CA . TYR A 1 112 ? 14.816 -10.183 -5.256 1.00 92.56 112 TYR A CA 1
ATOM 914 C C . TYR A 1 112 ? 13.970 -10.889 -6.328 1.00 92.56 112 TYR A C 1
ATOM 916 O O . TYR A 1 112 ? 14.359 -11.945 -6.832 1.00 92.56 112 TYR A O 1
ATOM 924 N N . HIS A 1 113 ? 12.829 -10.306 -6.691 1.00 84.31 113 HIS A N 1
ATOM 925 C CA . HIS A 1 113 ? 11.970 -10.788 -7.773 1.00 84.31 113 HIS A CA 1
ATOM 926 C C . HIS A 1 113 ? 12.268 -10.032 -9.075 1.00 84.31 113 HIS A C 1
ATOM 928 O O . HIS A 1 113 ? 11.942 -8.846 -9.158 1.00 84.31 113 HIS A O 1
ATOM 934 N N . PRO A 1 114 ? 12.842 -10.677 -10.110 1.00 80.94 114 PRO A N 1
ATOM 935 C CA . PRO A 1 114 ? 12.918 -10.094 -11.446 1.00 80.94 114 PRO A CA 1
ATOM 936 C C . PRO A 1 114 ? 11.525 -9.751 -11.994 1.00 80.94 114 PRO A C 1
ATOM 938 O O . PRO A 1 114 ? 10.561 -10.477 -11.747 1.00 80.94 114 PRO A O 1
ATOM 941 N N . GLN A 1 115 ? 11.431 -8.681 -12.790 1.00 74.12 115 GLN A N 1
ATOM 942 C CA . GLN A 1 115 ? 10.154 -8.174 -13.308 1.00 74.12 115 GLN A CA 1
ATOM 943 C C . GLN A 1 115 ? 9.496 -9.209 -14.231 1.00 74.12 115 GLN A C 1
ATOM 945 O O . GLN A 1 115 ? 8.299 -9.471 -14.154 1.00 74.12 115 GLN A O 1
ATOM 950 N N . PHE A 1 116 ? 10.318 -9.867 -15.048 1.00 75.06 116 PHE A N 1
ATOM 951 C CA . PHE A 1 116 ? 9.925 -10.958 -15.924 1.00 75.06 116 PHE A CA 1
ATOM 952 C C . PHE A 1 116 ? 11.062 -11.962 -16.108 1.00 75.06 116 PHE A C 1
ATOM 954 O O . PHE A 1 116 ? 12.216 -11.721 -15.750 1.00 75.06 116 PHE A O 1
ATOM 961 N N . SER A 1 117 ? 10.730 -13.118 -16.681 1.00 71.00 117 SER A N 1
ATOM 962 C CA . SER A 1 117 ? 11.724 -14.130 -17.038 1.00 71.00 117 SER A CA 1
ATOM 963 C C . SER A 1 117 ? 12.662 -13.597 -18.123 1.00 71.00 117 SER A C 1
ATOM 965 O O . SER A 1 117 ? 12.202 -13.220 -19.195 1.00 71.00 117 SER A O 1
ATOM 967 N N . GLY A 1 118 ? 13.966 -13.568 -17.843 1.00 75.12 118 GLY A N 1
ATOM 968 C CA . GLY A 1 118 ? 14.971 -13.007 -18.751 1.00 75.12 118 GLY A CA 1
ATOM 969 C C . GLY A 1 118 ? 15.248 -11.512 -18.561 1.00 75.12 118 GLY A C 1
ATOM 970 O O . GLY A 1 118 ? 16.020 -10.960 -19.333 1.00 75.12 118 GLY A O 1
ATOM 971 N N . TYR A 1 119 ? 14.664 -10.866 -17.545 1.00 72.94 119 TYR A N 1
ATOM 972 C CA . TYR A 1 119 ? 14.961 -9.472 -17.207 1.00 72.94 119 TYR A CA 1
ATOM 973 C C . TYR A 1 119 ? 16.457 -9.258 -16.926 1.00 72.94 119 TYR A C 1
ATOM 975 O O . TYR A 1 119 ? 17.032 -9.923 -16.054 1.00 72.94 119 TYR A O 1
ATOM 983 N N . THR A 1 120 ? 17.079 -8.302 -17.620 1.00 81.25 120 THR A N 1
ATOM 984 C CA . THR A 1 120 ? 18.485 -7.953 -17.387 1.00 81.25 120 THR A CA 1
ATOM 985 C C . THR A 1 120 ? 18.582 -6.927 -16.265 1.00 81.25 120 THR A C 1
ATOM 987 O O . THR A 1 120 ? 18.086 -5.803 -16.366 1.00 81.25 120 THR A O 1
ATOM 990 N N . ARG A 1 121 ? 19.279 -7.278 -15.180 1.00 86.25 121 ARG A N 1
ATOM 991 C CA . ARG A 1 121 ? 19.458 -6.369 -14.044 1.00 86.25 121 ARG A CA 1
ATOM 992 C C . ARG A 1 121 ? 20.160 -5.078 -14.491 1.00 86.25 121 ARG A C 1
ATOM 994 O O . ARG A 1 121 ? 21.318 -5.100 -14.891 1.00 86.25 121 ARG A O 1
ATOM 1001 N N . GLY A 1 122 ? 19.465 -3.952 -14.356 1.00 85.19 122 GLY A N 1
ATOM 1002 C CA . GLY A 1 122 ? 19.956 -2.611 -14.693 1.00 85.19 122 GLY A CA 1
ATOM 1003 C C . GLY A 1 122 ? 19.128 -1.931 -15.780 1.00 85.19 122 GLY A C 1
ATOM 1004 O O . GLY A 1 122 ? 19.255 -0.722 -15.963 1.00 85.19 122 GLY A O 1
ATOM 1005 N N . GLU A 1 123 ? 18.256 -2.680 -16.459 1.00 77.44 123 GLU A N 1
ATOM 1006 C CA . GLU A 1 123 ? 17.253 -2.120 -17.360 1.00 77.44 123 GLU A CA 1
ATOM 1007 C C . GLU A 1 123 ? 16.345 -1.130 -16.619 1.00 77.44 123 GLU A C 1
ATOM 1009 O O . GLU A 1 123 ? 15.905 -1.375 -15.496 1.00 77.44 123 GLU A O 1
ATOM 1014 N N . SER A 1 124 ? 16.095 0.025 -17.240 1.00 78.06 124 SER A N 1
ATOM 1015 C CA . SER A 1 124 ? 15.236 1.048 -16.648 1.00 78.06 124 SER A CA 1
ATOM 1016 C C . SER A 1 124 ? 13.768 0.699 -16.849 1.00 78.06 124 SER A C 1
ATOM 1018 O O . SER A 1 124 ? 13.359 0.325 -17.947 1.00 78.06 124 SER A O 1
ATOM 1020 N N . ILE A 1 125 ? 12.961 0.897 -15.807 1.00 73.75 125 ILE A N 1
ATOM 1021 C CA . ILE A 1 125 ? 11.521 0.641 -15.847 1.00 73.75 125 ILE A CA 1
ATOM 1022 C C . ILE A 1 125 ? 10.717 1.940 -15.845 1.00 73.75 125 ILE A C 1
ATOM 1024 O O . ILE A 1 125 ? 11.122 2.967 -15.289 1.00 73.75 125 ILE A O 1
ATOM 1028 N N . LYS A 1 126 ? 9.538 1.888 -16.472 1.00 72.06 126 LYS A N 1
ATOM 1029 C CA . LYS A 1 126 ? 8.614 3.025 -16.572 1.00 72.06 126 LYS A CA 1
ATOM 1030 C C . LYS A 1 126 ? 7.940 3.354 -15.238 1.00 72.06 126 LYS A C 1
ATOM 1032 O O . LYS A 1 126 ? 7.797 4.536 -14.925 1.00 72.06 126 LYS A O 1
ATOM 1037 N N . GLN A 1 127 ? 7.483 2.337 -14.508 1.00 67.00 127 GLN A N 1
ATOM 1038 C CA . GLN A 1 127 ? 6.633 2.471 -13.323 1.00 67.00 127 GLN A CA 1
ATOM 1039 C C . GLN A 1 127 ? 6.713 1.229 -12.426 1.00 67.00 127 GLN A C 1
ATOM 1041 O O . GLN A 1 127 ? 7.284 0.221 -12.827 1.00 67.00 127 GLN A O 1
ATOM 1046 N N . ALA A 1 128 ? 6.125 1.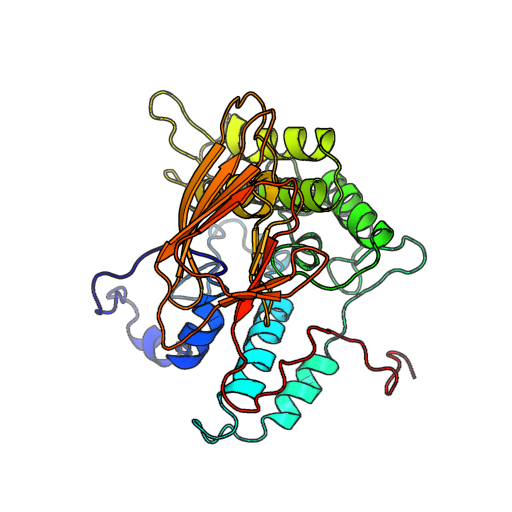311 -11.229 1.00 68.75 128 ALA A N 1
ATOM 1047 C CA . ALA A 1 128 ? 6.065 0.206 -10.275 1.00 68.75 128 ALA A CA 1
ATOM 1048 C C . ALA A 1 128 ? 5.450 -1.060 -10.897 1.00 68.75 128 ALA A C 1
ATOM 1050 O O . ALA A 1 128 ? 4.353 -1.001 -11.450 1.00 68.75 128 ALA A O 1
ATOM 1051 N N . ASP A 1 129 ? 6.144 -2.188 -10.743 1.00 77.19 129 ASP A N 1
ATOM 1052 C CA . ASP A 1 129 ? 5.704 -3.502 -11.224 1.00 77.19 129 ASP A CA 1
ATOM 1053 C C . ASP A 1 129 ? 5.983 -4.592 -10.178 1.00 77.19 129 ASP A C 1
ATOM 1055 O O . ASP A 1 129 ? 5.121 -4.875 -9.352 1.00 77.19 129 ASP A O 1
ATOM 1059 N N . ALA A 1 130 ? 7.209 -5.118 -10.093 1.00 79.38 130 ALA A N 1
ATOM 1060 C CA . ALA A 1 130 ? 7.559 -6.160 -9.119 1.00 79.38 130 ALA A CA 1
ATOM 1061 C C . ALA A 1 130 ? 7.303 -5.728 -7.661 1.00 79.38 130 ALA A C 1
ATOM 1063 O O . ALA A 1 130 ? 6.856 -6.515 -6.827 1.00 79.38 130 ALA A O 1
ATOM 1064 N N . VAL A 1 131 ? 7.468 -4.437 -7.348 1.00 83.31 131 VAL A N 1
ATOM 1065 C CA . VAL A 1 131 ? 7.148 -3.887 -6.017 1.00 83.31 131 VAL A CA 1
ATOM 1066 C C . VAL A 1 131 ? 5.660 -3.988 -5.658 1.00 83.31 131 VAL A C 1
ATOM 1068 O O . VAL A 1 131 ? 5.311 -3.882 -4.477 1.00 83.31 131 VAL A O 1
ATOM 1071 N N . LEU A 1 132 ? 4.791 -4.252 -6.638 1.00 81.62 132 LEU A N 1
ATOM 1072 C CA . LEU A 1 132 ? 3.360 -4.462 -6.448 1.00 81.62 132 LEU A CA 1
ATOM 1073 C C . LEU A 1 132 ? 3.019 -5.825 -5.846 1.00 81.62 132 LEU A C 1
ATOM 1075 O O . LEU A 1 132 ? 1.915 -6.000 -5.321 1.00 81.62 132 LEU A O 1
ATOM 1079 N N . LEU A 1 133 ? 3.985 -6.753 -5.828 1.00 78.56 133 LEU A N 1
ATOM 1080 C CA . LEU A 1 133 ? 3.893 -8.003 -5.078 1.00 78.56 133 LEU A CA 1
ATOM 1081 C C . LEU A 1 133 ? 3.685 -7.731 -3.582 1.00 78.56 133 LEU A C 1
ATOM 1083 O O . LEU A 1 133 ? 2.805 -8.323 -2.968 1.00 78.56 133 LEU A O 1
ATOM 1087 N N . GLY A 1 134 ? 4.435 -6.801 -2.984 1.00 81.69 134 GLY A N 1
ATOM 1088 C CA . GLY A 1 134 ? 4.279 -6.502 -1.554 1.00 81.69 134 GLY A CA 1
ATOM 1089 C C . GLY A 1 134 ? 3.088 -5.590 -1.243 1.00 81.69 134 GLY A C 1
ATOM 1090 O O . GLY A 1 134 ? 2.347 -5.839 -0.299 1.00 81.69 134 GLY A O 1
ATOM 1091 N N . PHE A 1 135 ? 2.841 -4.566 -2.059 1.00 82.56 135 PHE A N 1
ATOM 1092 C CA . PHE A 1 135 ? 1.601 -3.790 -1.999 1.00 82.56 135 PHE A CA 1
ATOM 1093 C C . PHE A 1 135 ? 1.218 -3.369 -3.409 1.00 82.56 135 PHE A C 1
ATOM 1095 O O . PHE A 1 135 ? 2.025 -2.711 -4.057 1.00 82.56 135 PHE A O 1
ATOM 1102 N N . PRO A 1 136 ? 0.003 -3.682 -3.871 1.00 73.62 136 PRO A N 1
ATOM 1103 C CA . PRO A 1 136 ? -1.176 -4.016 -3.066 1.00 73.62 136 PRO A CA 1
ATOM 1104 C C . PRO A 1 136 ? -1.444 -5.515 -2.872 1.00 73.62 136 PRO A C 1
ATOM 1106 O O . PRO A 1 136 ? -2.358 -5.870 -2.123 1.00 73.62 136 PRO A O 1
ATOM 1109 N N . LEU A 1 137 ? -0.692 -6.394 -3.543 1.00 74.88 137 LEU A N 1
ATOM 1110 C CA . LEU A 1 137 ? -0.980 -7.830 -3.535 1.00 74.88 137 LEU A CA 1
ATOM 1111 C C . LEU A 1 137 ? -0.780 -8.468 -2.153 1.00 74.88 137 LEU A C 1
ATOM 1113 O O . LEU A 1 137 ? -1.502 -9.405 -1.835 1.00 74.88 137 LEU A O 1
ATOM 1117 N N . GLN A 1 138 ? 0.122 -7.925 -1.324 1.00 77.44 138 GLN A N 1
ATOM 1118 C CA . GLN A 1 138 ? 0.474 -8.472 -0.004 1.00 77.44 138 GLN A CA 1
ATOM 1119 C C . GLN A 1 138 ? 1.026 -9.903 -0.083 1.00 77.44 138 GLN A C 1
ATOM 1121 O O . GLN A 1 138 ? 0.808 -10.717 0.811 1.00 77.44 138 GLN A O 1
ATOM 1126 N N . TYR A 1 139 ? 1.771 -10.200 -1.152 1.00 77.94 139 TYR A N 1
ATOM 1127 C CA . TYR A 1 139 ? 2.475 -11.464 -1.312 1.00 77.94 139 TYR A CA 1
ATOM 1128 C C . TYR A 1 139 ? 3.463 -11.668 -0.165 1.00 77.94 139 TYR A C 1
ATOM 1130 O O . TYR A 1 139 ? 4.286 -10.799 0.138 1.00 77.94 139 TYR A O 1
ATOM 1138 N N . THR A 1 140 ? 3.366 -12.834 0.472 1.00 80.69 140 THR A N 1
ATOM 1139 C CA . THR A 1 140 ? 4.243 -13.196 1.582 1.00 80.69 140 THR A CA 1
ATOM 1140 C C . THR A 1 140 ? 5.649 -13.450 1.050 1.00 80.69 140 THR A C 1
ATOM 1142 O O . THR A 1 140 ? 5.861 -14.350 0.244 1.00 80.69 140 THR A O 1
ATOM 1145 N N . MET A 1 141 ? 6.611 -12.665 1.526 1.00 85.50 141 MET A N 1
ATOM 1146 C CA . MET A 1 141 ? 8.026 -12.773 1.174 1.00 85.50 141 MET A CA 1
ATOM 1147 C C . MET A 1 141 ? 8.901 -12.407 2.375 1.00 85.50 141 MET A C 1
ATOM 1149 O O . MET A 1 141 ? 8.427 -11.794 3.335 1.00 85.50 141 MET A O 1
ATOM 1153 N N . ASN A 1 142 ? 10.187 -12.754 2.318 1.00 93.19 142 ASN A N 1
ATOM 1154 C CA . ASN A 1 142 ? 11.135 -12.356 3.354 1.00 93.19 142 ASN A CA 1
ATOM 1155 C C . ASN A 1 142 ? 11.280 -10.829 3.402 1.00 93.19 142 ASN A C 1
ATOM 1157 O O . ASN A 1 142 ? 11.271 -10.154 2.373 1.00 93.19 142 ASN A O 1
ATOM 1161 N N . VAL A 1 143 ? 11.489 -10.287 4.605 1.00 95.31 143 VAL A N 1
ATOM 1162 C CA . VAL A 1 143 ? 11.716 -8.845 4.818 1.00 95.31 143 VAL A CA 1
ATOM 1163 C C . VAL A 1 143 ? 12.912 -8.352 3.997 1.00 95.31 143 VAL A C 1
ATOM 1165 O O . VAL A 1 143 ? 12.837 -7.291 3.383 1.00 95.31 143 VAL A O 1
ATOM 1168 N N . SER A 1 144 ? 13.982 -9.151 3.919 1.00 97.19 144 SER A N 1
ATOM 1169 C CA . SER A 1 144 ? 15.156 -8.857 3.089 1.00 97.19 144 SER A CA 1
ATOM 1170 C C . SER A 1 144 ? 14.809 -8.784 1.602 1.00 97.19 144 SER A C 1
ATOM 1172 O O . SER A 1 144 ? 15.249 -7.866 0.920 1.00 97.19 144 SER A O 1
ATOM 1174 N N . THR A 1 145 ? 13.990 -9.712 1.100 1.00 96.19 145 THR A N 1
ATOM 1175 C CA . THR A 1 145 ? 13.520 -9.706 -0.291 1.00 96.19 145 THR A CA 1
ATOM 1176 C C . THR A 1 145 ? 12.693 -8.461 -0.576 1.00 96.19 145 THR A C 1
ATOM 1178 O O . THR A 1 145 ? 12.939 -7.770 -1.558 1.00 96.19 145 THR A O 1
ATOM 1181 N N . ARG A 1 146 ? 11.766 -8.113 0.324 1.00 95.75 146 ARG A N 1
ATOM 1182 C CA . ARG A 1 146 ? 10.931 -6.916 0.182 1.00 95.75 146 ARG A CA 1
ATOM 1183 C C . ARG A 1 146 ? 11.767 -5.634 0.138 1.00 95.75 146 ARG A C 1
ATOM 1185 O O . ARG A 1 146 ? 11.490 -4.763 -0.683 1.00 95.75 146 ARG A O 1
ATOM 1192 N N . ALA A 1 147 ? 12.774 -5.524 1.004 1.00 98.00 147 ALA A N 1
ATOM 1193 C CA . ALA A 1 147 ? 13.694 -4.389 1.027 1.00 98.00 147 ALA A CA 1
ATOM 1194 C C . AL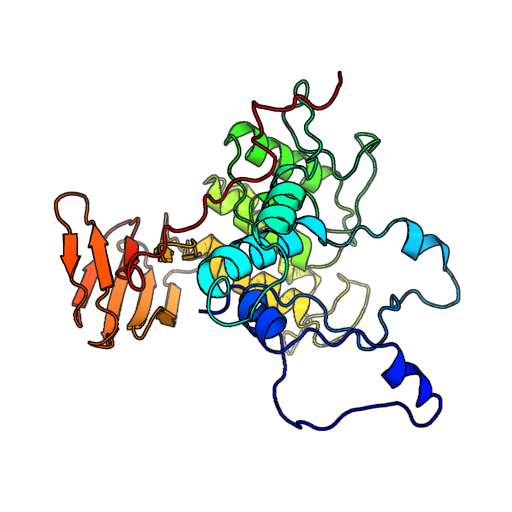A A 1 147 ? 14.543 -4.313 -0.254 1.00 98.00 147 ALA A C 1
ATOM 1196 O O . ALA A 1 147 ? 14.717 -3.234 -0.827 1.00 98.00 147 ALA A O 1
ATOM 1197 N N . ASN A 1 148 ? 15.020 -5.459 -0.747 1.00 97.94 148 ASN A N 1
ATOM 1198 C CA . ASN A 1 148 ? 15.774 -5.544 -1.995 1.00 97.94 148 ASN A CA 1
ATOM 1199 C C . ASN A 1 148 ? 14.919 -5.167 -3.208 1.00 97.94 148 ASN A C 1
ATOM 1201 O O . ASN A 1 148 ? 15.377 -4.379 -4.028 1.00 97.94 148 ASN A O 1
ATOM 1205 N N . ASP A 1 149 ? 13.680 -5.660 -3.300 1.00 94.69 149 ASP A N 1
ATOM 1206 C CA . ASP A 1 149 ? 12.748 -5.296 -4.372 1.00 94.69 149 ASP A CA 1
ATOM 1207 C C . ASP A 1 149 ? 12.524 -3.778 -4.395 1.00 94.69 149 ASP A C 1
ATOM 1209 O O . ASP A 1 149 ? 12.670 -3.139 -5.434 1.00 94.69 149 ASP A O 1
ATOM 1213 N N . LEU A 1 150 ? 12.215 -3.174 -3.243 1.00 97.19 150 LEU A N 1
ATOM 1214 C CA . LEU A 1 150 ? 11.959 -1.735 -3.155 1.00 97.19 150 LEU A CA 1
ATOM 1215 C C . LEU A 1 150 ? 13.189 -0.905 -3.524 1.00 97.19 150 LEU A C 1
ATOM 1217 O O . LEU A 1 150 ? 13.094 -0.042 -4.393 1.00 97.19 150 LEU A O 1
ATOM 1221 N N . SER A 1 151 ? 14.334 -1.178 -2.897 1.00 97.19 151 SER A N 1
ATOM 1222 C CA . SER A 1 151 ? 15.564 -0.410 -3.126 1.00 97.19 151 SER A CA 1
ATOM 1223 C C . SER A 1 151 ? 16.087 -0.560 -4.557 1.00 97.19 151 SER A C 1
ATOM 1225 O O . SER A 1 151 ? 16.468 0.430 -5.186 1.00 97.19 151 SER A O 1
ATOM 1227 N N . TYR A 1 152 ? 16.058 -1.777 -5.107 1.00 96.06 152 TYR A N 1
ATOM 1228 C CA . TYR A 1 152 ? 16.493 -2.035 -6.472 1.00 96.06 152 TYR A CA 1
ATOM 1229 C C . TYR A 1 152 ? 15.581 -1.345 -7.487 1.00 96.06 152 TYR A C 1
ATOM 1231 O O . TYR A 1 152 ? 16.072 -0.575 -8.315 1.00 96.06 152 TYR A O 1
ATOM 1239 N N . TYR A 1 153 ? 14.264 -1.556 -7.407 1.00 90.38 153 TYR A N 1
ATOM 1240 C CA . TYR A 1 153 ? 13.340 -0.969 -8.375 1.00 90.38 153 TYR A CA 1
ATOM 1241 C C . TYR A 1 153 ? 13.214 0.548 -8.242 1.00 90.38 153 TYR A C 1
ATOM 1243 O O . TYR A 1 153 ? 12.978 1.213 -9.249 1.00 90.38 153 TYR A O 1
ATOM 1251 N N . GLU A 1 154 ? 13.478 1.126 -7.065 1.00 94.44 154 GLU A N 1
ATOM 1252 C CA . GLU A 1 154 ? 13.597 2.582 -6.930 1.00 94.44 154 GLU A CA 1
ATOM 1253 C C . GLU A 1 154 ? 14.760 3.116 -7.783 1.00 94.44 154 GLU A C 1
ATOM 1255 O O . GLU A 1 154 ? 14.613 4.132 -8.460 1.00 94.44 154 GLU A O 1
ATOM 1260 N N . SER A 1 155 ? 15.895 2.404 -7.798 1.00 94.56 155 SER A N 1
ATOM 1261 C CA . SER A 1 155 ? 17.110 2.822 -8.513 1.00 94.56 155 SER A CA 1
ATOM 1262 C C . SER A 1 155 ? 17.009 2.750 -10.040 1.00 94.56 155 SER A C 1
ATOM 1264 O O . SER A 1 155 ? 17.700 3.500 -10.729 1.00 94.56 155 SER A O 1
ATOM 1266 N N . VAL A 1 156 ? 16.151 1.874 -10.570 1.00 86.31 156 VAL A N 1
ATOM 1267 C CA . VAL A 1 156 ? 15.966 1.690 -12.021 1.00 86.31 156 VAL A CA 1
ATOM 1268 C C . VAL A 1 156 ? 14.675 2.316 -12.558 1.00 86.31 156 VAL A C 1
ATOM 1270 O O . VAL A 1 156 ? 14.491 2.404 -13.776 1.00 86.31 156 VAL A O 1
ATOM 1273 N N . THR A 1 157 ? 13.789 2.801 -11.681 1.00 81.81 157 THR A N 1
ATOM 1274 C CA . THR A 1 157 ? 12.599 3.552 -12.097 1.00 81.81 157 THR A CA 1
ATOM 1275 C C . THR A 1 157 ? 13.013 4.911 -12.640 1.00 81.81 157 THR A C 1
ATOM 1277 O O . THR A 1 157 ? 13.623 5.730 -11.948 1.00 81.81 157 THR A O 1
ATOM 1280 N N . ARG A 1 158 ? 12.660 5.178 -13.897 1.00 78.00 158 ARG A N 1
ATOM 1281 C CA . ARG A 1 158 ? 12.993 6.443 -14.555 1.00 78.00 158 ARG A CA 1
ATOM 1282 C C . ARG A 1 158 ? 12.377 7.644 -13.827 1.00 78.00 158 ARG A C 1
ATOM 1284 O O . ARG A 1 158 ? 11.220 7.626 -13.407 1.00 78.00 158 ARG A O 1
ATOM 1291 N N . SER A 1 159 ? 13.124 8.743 -13.752 1.00 77.19 159 SER A N 1
ATOM 1292 C CA . SER A 1 159 ? 12.709 9.964 -13.042 1.00 77.19 159 SER A CA 1
ATOM 1293 C C . SER A 1 159 ? 11.492 10.668 -13.658 1.00 77.19 159 SER A C 1
ATOM 1295 O O . SER A 1 159 ? 10.792 11.399 -12.962 1.00 77.19 159 SER A O 1
ATOM 1297 N N . ASN A 1 160 ? 11.211 10.432 -14.945 1.00 69.44 160 ASN A N 1
ATOM 1298 C CA . ASN A 1 160 ? 10.026 10.929 -15.650 1.00 69.44 160 ASN A CA 1
ATOM 1299 C C . ASN A 1 160 ? 8.843 9.936 -15.638 1.00 69.44 160 ASN A C 1
ATOM 1301 O O . ASN A 1 160 ? 7.906 10.092 -16.423 1.00 69.44 160 ASN A O 1
ATOM 1305 N N . GLY A 1 161 ? 8.891 8.901 -14.793 1.00 67.44 161 GLY A N 1
ATOM 1306 C CA . GLY A 1 161 ? 7.788 7.968 -14.575 1.00 67.44 161 GLY A CA 1
ATOM 1307 C C . GLY A 1 161 ? 6.569 8.627 -13.909 1.00 67.44 161 GLY A C 1
ATOM 1308 O O . GLY A 1 161 ? 6.673 9.727 -13.355 1.00 67.44 161 GLY A O 1
ATOM 1309 N N . PRO A 1 162 ? 5.394 7.976 -13.957 1.00 69.31 162 PRO A N 1
ATOM 1310 C CA . PRO A 1 162 ? 4.169 8.527 -13.395 1.00 69.31 162 PRO A CA 1
ATOM 1311 C C . PRO A 1 162 ? 4.209 8.576 -11.861 1.00 69.31 162 PRO A C 1
ATOM 1313 O O . PRO A 1 162 ? 4.779 7.711 -11.194 1.00 69.31 162 PRO A O 1
ATOM 1316 N N . ALA A 1 163 ? 3.513 9.568 -11.301 1.00 78.06 163 ALA A N 1
ATOM 1317 C CA . ALA A 1 163 ? 3.406 9.858 -9.867 1.00 78.06 163 ALA A CA 1
ATOM 1318 C C . ALA A 1 163 ? 3.163 8.633 -8.963 1.00 78.06 163 ALA A C 1
ATOM 1320 O O . ALA A 1 163 ? 3.740 8.522 -7.881 1.00 78.06 163 ALA A O 1
ATOM 1321 N N . MET A 1 164 ? 2.304 7.714 -9.412 1.00 78.44 164 MET A N 1
ATOM 1322 C CA . MET A 1 164 ? 1.815 6.589 -8.612 1.00 78.44 164 MET A CA 1
ATOM 1323 C C . MET A 1 164 ? 2.900 5.582 -8.223 1.00 78.44 164 MET A C 1
ATOM 1325 O O . MET A 1 164 ? 2.773 4.949 -7.177 1.00 78.44 164 MET A O 1
ATOM 1329 N N . ALA A 1 165 ? 3.963 5.434 -9.024 1.00 81.94 165 ALA A N 1
ATOM 1330 C CA . ALA A 1 165 ? 5.030 4.479 -8.732 1.00 81.94 165 ALA A CA 1
ATOM 1331 C C . ALA A 1 165 ? 5.653 4.787 -7.363 1.00 81.94 165 ALA A C 1
ATOM 1333 O O . ALA A 1 165 ? 5.742 3.920 -6.494 1.00 81.94 165 ALA A O 1
ATOM 1334 N N . TRP A 1 166 ? 5.946 6.065 -7.120 1.00 93.94 166 TRP A N 1
ATOM 1335 C CA . TRP A 1 166 ? 6.515 6.543 -5.865 1.00 93.94 166 TRP A CA 1
ATOM 1336 C C . TRP A 1 166 ? 5.568 6.361 -4.672 1.00 93.94 166 TRP A C 1
ATOM 1338 O O . TRP A 1 166 ? 6.027 6.091 -3.566 1.00 93.94 166 TRP A O 1
ATOM 1348 N N . SER A 1 167 ? 4.246 6.419 -4.880 1.00 93.12 167 SER A N 1
ATOM 1349 C CA . SER A 1 167 ? 3.269 6.095 -3.829 1.00 93.12 167 SER A CA 1
ATOM 1350 C C . SER A 1 167 ? 3.367 4.636 -3.378 1.00 93.12 167 SER A C 1
ATOM 1352 O O . SER A 1 167 ? 3.262 4.361 -2.182 1.00 93.12 167 SER A O 1
ATOM 1354 N N . MET A 1 168 ? 3.587 3.706 -4.313 1.00 91.56 168 MET A N 1
ATOM 1355 C CA . MET A 1 168 ? 3.718 2.274 -4.014 1.00 91.56 168 MET A CA 1
ATOM 1356 C C . MET A 1 168 ? 5.029 1.977 -3.277 1.00 91.56 168 MET A C 1
ATOM 1358 O O . MET A 1 168 ? 5.022 1.229 -2.298 1.00 91.56 168 MET A O 1
ATOM 1362 N N . HIS A 1 169 ? 6.127 2.631 -3.676 1.00 95.56 169 HIS A N 1
ATOM 1363 C CA . HIS A 1 169 ? 7.394 2.591 -2.936 1.00 95.56 169 HIS A CA 1
ATOM 1364 C C . HIS A 1 169 ? 7.238 3.147 -1.517 1.00 95.56 169 HIS A C 1
ATOM 1366 O O . HIS A 1 169 ? 7.641 2.494 -0.559 1.00 95.56 169 HIS A O 1
ATOM 1372 N N . ALA A 1 170 ? 6.588 4.306 -1.358 1.00 97.75 170 ALA A N 1
ATOM 1373 C CA . ALA A 1 170 ? 6.365 4.913 -0.047 1.00 97.75 170 ALA A CA 1
ATOM 1374 C C . ALA A 1 170 ? 5.590 3.983 0.901 1.00 97.75 170 ALA A C 1
ATOM 1376 O O . ALA A 1 170 ? 5.984 3.817 2.053 1.00 97.75 170 ALA A O 1
ATOM 1377 N N . ILE A 1 171 ? 4.531 3.323 0.415 1.00 96.81 171 ILE A N 1
ATOM 1378 C CA . ILE A 1 171 ? 3.786 2.324 1.201 1.00 96.81 171 ILE A CA 1
ATOM 1379 C C . ILE A 1 171 ? 4.691 1.147 1.577 1.00 96.81 171 ILE A C 1
ATOM 1381 O O . ILE A 1 171 ? 4.702 0.735 2.735 1.00 96.81 171 ILE A O 1
ATOM 1385 N N . GLY A 1 172 ? 5.474 0.630 0.627 1.00 96.12 172 GLY A N 1
ATOM 1386 C CA . GLY A 1 172 ? 6.410 -0.464 0.881 1.00 96.12 172 GLY A CA 1
ATOM 1387 C C . GLY A 1 172 ? 7.439 -0.140 1.966 1.00 96.12 172 GLY A C 1
ATOM 1388 O O . GLY A 1 172 ? 7.613 -0.927 2.893 1.00 96.12 172 GLY A O 1
ATOM 1389 N N . HIS A 1 173 ? 8.057 1.039 1.904 1.00 98.12 173 HIS A N 1
ATOM 1390 C CA . HIS A 1 173 ? 9.003 1.501 2.922 1.00 98.12 173 HIS A CA 1
ATOM 1391 C C . HIS A 1 173 ? 8.327 1.703 4.290 1.00 98.12 173 HIS A C 1
ATOM 1393 O O . HIS A 1 173 ? 8.886 1.315 5.315 1.00 98.12 173 HIS A O 1
ATOM 1399 N N . LEU A 1 174 ? 7.086 2.208 4.340 1.00 97.62 174 LEU A N 1
ATOM 1400 C CA . LEU A 1 174 ? 6.323 2.325 5.597 1.00 97.62 174 LEU A CA 1
ATOM 1401 C C . LEU A 1 174 ? 6.050 0.962 6.244 1.00 97.62 174 LEU A C 1
ATOM 1403 O O . LEU A 1 174 ? 6.166 0.835 7.468 1.00 97.62 174 LEU A O 1
ATOM 1407 N N . GLN A 1 175 ? 5.741 -0.056 5.434 1.00 94.31 175 GLN A N 1
ATOM 1408 C CA . GLN A 1 175 ? 5.556 -1.438 5.891 1.00 94.31 175 GLN A CA 1
ATOM 1409 C C . GLN A 1 175 ? 6.852 -2.026 6.477 1.00 94.31 175 GLN A C 1
ATOM 1411 O O . GLN A 1 175 ? 6.797 -2.767 7.460 1.00 94.31 175 GLN A O 1
ATOM 1416 N N . LEU A 1 176 ? 8.013 -1.649 5.929 1.00 95.88 176 LEU A N 1
ATOM 1417 C CA . LEU A 1 176 ? 9.333 -2.024 6.450 1.00 95.88 176 LEU A CA 1
ATOM 1418 C C . LEU A 1 176 ? 9.794 -1.181 7.652 1.00 95.88 176 LEU A C 1
ATOM 1420 O O . LEU A 1 176 ? 10.714 -1.580 8.359 1.00 95.88 176 LEU A O 1
ATOM 1424 N N . GLY A 1 177 ? 9.138 -0.050 7.929 1.00 95.75 177 GLY A N 1
ATOM 1425 C CA . GLY A 1 177 ? 9.556 0.894 8.972 1.00 95.75 177 GLY A CA 1
ATOM 1426 C C . GLY A 1 177 ? 10.660 1.865 8.536 1.00 95.75 177 GLY A C 1
ATOM 1427 O O . GLY A 1 177 ? 11.277 2.505 9.380 1.00 95.75 177 GLY A O 1
ATOM 1428 N N . GLU A 1 178 ? 10.899 2.000 7.234 1.00 96.94 178 GLU A N 1
ATOM 1429 C CA . GLU A 1 178 ? 11.930 2.855 6.637 1.00 96.94 178 GLU A CA 1
ATOM 1430 C C . GLU A 1 178 ? 11.380 4.271 6.395 1.00 96.94 178 GLU A C 1
ATOM 1432 O O . GLU A 1 178 ? 11.027 4.659 5.281 1.00 96.94 178 GLU A O 1
ATOM 1437 N N . GLU A 1 179 ? 11.239 5.046 7.472 1.00 95.31 179 GLU A N 1
ATOM 1438 C CA . GLU A 1 179 ? 10.480 6.308 7.453 1.00 95.31 179 GLU A CA 1
ATOM 1439 C C . GLU A 1 179 ? 11.078 7.386 6.546 1.00 95.31 179 GLU A C 1
ATOM 1441 O O . GLU A 1 179 ? 10.341 8.090 5.858 1.00 95.31 179 GLU A O 1
ATOM 1446 N N . GLN A 1 180 ? 12.407 7.492 6.498 1.00 96.81 180 GLN A N 1
ATOM 1447 C CA . GLN A 1 180 ? 13.088 8.502 5.682 1.00 96.81 180 GLN A CA 1
ATOM 1448 C C . GLN A 1 180 ? 12.893 8.227 4.183 1.00 96.81 180 GLN A C 1
ATOM 1450 O O . GLN A 1 180 ? 12.568 9.131 3.411 1.00 96.81 180 GLN A O 1
ATOM 1455 N N . GLN A 1 181 ? 13.033 6.966 3.771 1.00 97.88 181 GLN A N 1
ATOM 1456 C CA . GLN A 1 181 ? 12.803 6.509 2.402 1.00 97.88 181 GLN A CA 1
ATOM 1457 C C . GLN A 1 181 ? 11.328 6.651 2.021 1.00 97.88 181 GLN A C 1
ATOM 1459 O O . GLN A 1 181 ? 11.006 7.082 0.911 1.00 97.88 181 GLN A O 1
ATOM 1464 N N . ALA A 1 182 ? 10.423 6.337 2.949 1.00 97.94 182 ALA A N 1
ATOM 1465 C CA . ALA A 1 182 ? 8.996 6.534 2.759 1.00 97.94 182 ALA A CA 1
ATOM 1466 C C . ALA A 1 182 ? 8.635 8.004 2.527 1.00 97.94 182 ALA A C 1
ATOM 1468 O O . ALA A 1 182 ? 7.917 8.304 1.576 1.00 97.94 182 ALA A O 1
ATOM 1469 N N . GLU A 1 183 ? 9.145 8.922 3.351 1.00 98.00 183 GLU A N 1
ATOM 1470 C CA . GLU A 1 183 ? 8.909 10.359 3.198 1.00 98.00 183 GLU A CA 1
ATOM 1471 C C . GLU A 1 183 ? 9.471 10.884 1.872 1.00 98.00 183 GLU A C 1
ATOM 1473 O O . GLU A 1 183 ? 8.779 11.610 1.151 1.00 98.00 183 GLU A O 1
ATOM 1478 N N . ALA A 1 184 ? 10.691 10.480 1.504 1.00 97.19 184 ALA A N 1
ATOM 1479 C CA . ALA A 1 184 ? 11.294 10.862 0.232 1.00 97.19 184 ALA A CA 1
ATOM 1480 C C . ALA A 1 184 ? 10.421 10.426 -0.957 1.00 97.19 184 ALA A C 1
ATOM 1482 O O . ALA A 1 184 ? 10.117 11.235 -1.838 1.00 97.19 184 ALA A O 1
ATOM 1483 N N . ASN A 1 185 ? 9.959 9.173 -0.963 1.00 97.06 185 ASN A N 1
ATOM 1484 C CA . ASN A 1 185 ? 9.089 8.645 -2.012 1.00 97.06 185 ASN A CA 1
ATOM 1485 C C . ASN A 1 185 ? 7.679 9.259 -1.984 1.00 97.06 185 ASN A C 1
ATOM 1487 O O . ASN A 1 185 ? 7.110 9.560 -3.035 1.00 97.06 185 ASN A O 1
ATOM 1491 N N . PHE A 1 186 ? 7.128 9.542 -0.803 1.00 97.25 186 PHE A N 1
ATOM 1492 C CA . PHE A 1 186 ? 5.849 10.234 -0.681 1.00 97.25 186 PHE A CA 1
ATOM 1493 C C . PHE A 1 186 ? 5.930 11.636 -1.291 1.00 97.25 186 PHE A C 1
ATOM 1495 O O . PHE A 1 186 ? 5.093 11.985 -2.121 1.00 97.25 186 PHE A O 1
ATOM 1502 N N . ASN A 1 187 ? 6.985 12.396 -0.993 1.00 96.00 187 ASN A N 1
ATOM 1503 C CA . ASN A 1 187 ? 7.232 13.711 -1.584 1.00 96.00 187 ASN A CA 1
ATOM 1504 C C . ASN A 1 187 ? 7.399 13.644 -3.112 1.00 96.00 187 ASN A C 1
ATOM 1506 O O . ASN A 1 187 ? 6.773 14.433 -3.832 1.00 96.00 187 ASN A O 1
ATOM 1510 N N . LYS A 1 188 ? 8.152 12.657 -3.627 1.00 94.00 188 LYS A N 1
ATOM 1511 C CA . LYS A 1 188 ? 8.265 12.396 -5.077 1.00 94.00 188 LYS A CA 1
ATOM 1512 C C . LYS A 1 188 ? 6.898 12.150 -5.725 1.00 94.00 188 LYS A C 1
ATOM 1514 O O . LYS A 1 188 ? 6.675 12.608 -6.842 1.00 94.00 188 LYS A O 1
ATOM 1519 N N . SER A 1 189 ? 5.965 11.495 -5.029 1.00 92.12 189 SER A N 1
ATOM 1520 C CA . SER A 1 189 ? 4.665 11.106 -5.595 1.00 92.12 189 SER A CA 1
ATOM 1521 C C . SER A 1 189 ? 3.708 12.261 -5.912 1.00 92.12 189 SER A C 1
ATOM 1523 O O . SER A 1 189 ? 2.773 12.071 -6.685 1.00 92.12 189 SER A O 1
ATOM 1525 N N . TYR A 1 190 ? 3.905 13.466 -5.364 1.00 92.94 190 TYR A N 1
ATOM 1526 C CA . TYR A 1 190 ? 2.973 14.578 -5.611 1.00 92.94 190 TYR A CA 1
ATOM 1527 C C . TYR A 1 190 ? 3.641 15.918 -5.918 1.00 92.94 190 TYR A C 1
ATOM 1529 O O . TYR A 1 190 ? 3.103 16.680 -6.723 1.00 92.94 190 TYR A O 1
ATOM 1537 N N . GLN A 1 191 ? 4.804 16.233 -5.335 1.00 94.12 191 GLN A N 1
ATOM 1538 C CA . GLN A 1 191 ? 5.335 17.602 -5.369 1.00 94.12 191 GLN A CA 1
ATOM 1539 C C . GLN A 1 191 ? 5.567 18.113 -6.796 1.00 94.12 191 GLN A C 1
ATOM 1541 O O . GLN A 1 191 ? 5.202 19.246 -7.114 1.00 94.12 191 GLN A O 1
ATOM 1546 N N . ALA A 1 192 ? 6.116 17.272 -7.676 1.00 92.25 192 ALA A N 1
ATOM 1547 C CA . ALA A 1 192 ? 6.388 17.629 -9.069 1.00 92.25 192 ALA A CA 1
ATOM 1548 C C . ALA A 1 192 ? 5.145 17.584 -9.982 1.00 92.25 192 ALA A C 1
ATOM 1550 O O . ALA A 1 192 ? 5.179 18.127 -11.090 1.00 92.25 192 ALA A O 1
ATOM 1551 N N . PHE A 1 193 ? 4.055 16.967 -9.521 1.00 90.50 193 PHE A N 1
ATOM 1552 C CA . PHE A 1 193 ? 2.855 16.667 -10.308 1.00 90.50 193 PHE A CA 1
ATOM 1553 C C . PHE A 1 193 ? 1.704 17.644 -10.025 1.00 90.50 193 PHE A C 1
ATOM 1555 O O . PHE A 1 193 ? 0.950 17.982 -10.941 1.00 90.50 193 PHE A O 1
ATOM 1562 N N . VAL A 1 194 ? 1.608 18.157 -8.793 1.00 92.81 194 VAL A N 1
ATOM 1563 C CA . VAL A 1 194 ? 0.596 19.132 -8.348 1.00 92.81 194 VAL A CA 1
ATOM 1564 C C . VAL A 1 194 ? 0.878 20.523 -8.908 1.00 92.81 194 VAL A C 1
ATOM 1566 O O . VAL A 1 194 ? 1.992 21.034 -8.790 1.00 92.81 194 VAL A O 1
ATOM 1569 N N . ARG A 1 195 ? -0.136 21.162 -9.496 1.00 89.12 195 ARG A N 1
ATOM 1570 C CA . ARG A 1 195 ? -0.047 22.470 -10.156 1.00 89.12 195 ARG A CA 1
ATOM 1571 C C . ARG A 1 195 ? -0.773 23.552 -9.374 1.00 89.12 195 ARG A C 1
ATOM 1573 O O . ARG A 1 195 ? -1.953 23.424 -9.054 1.00 89.12 195 ARG A O 1
ATOM 1580 N N . GLU A 1 196 ? -0.054 24.633 -9.109 1.00 90.31 196 GLU A N 1
ATOM 1581 C CA . GLU A 1 196 ? -0.632 25.881 -8.618 1.00 90.31 196 GLU A CA 1
ATOM 1582 C C . GLU A 1 196 ? -1.546 26.529 -9.672 1.00 90.31 196 GLU A C 1
ATOM 1584 O O . GLU A 1 196 ? -1.379 26.269 -10.866 1.00 90.31 196 GLU A O 1
ATOM 1589 N N . PRO A 1 197 ? -2.484 27.400 -9.261 1.00 91.12 197 PRO A N 1
ATOM 1590 C CA . PRO A 1 197 ? -2.846 27.721 -7.871 1.00 91.12 197 PRO A CA 1
ATOM 1591 C C . PRO A 1 197 ? -3.878 26.749 -7.275 1.00 91.12 197 PRO A C 1
ATOM 1593 O O . PRO A 1 197 ? -4.094 26.727 -6.069 1.00 91.12 197 PRO A O 1
ATOM 1596 N N . PHE A 1 198 ? -4.515 25.929 -8.112 1.00 89.69 198 PHE A N 1
ATOM 1597 C CA . PHE A 1 198 ? -5.673 25.116 -7.723 1.00 89.69 198 PHE A CA 1
ATOM 1598 C C . PHE A 1 198 ? -5.321 23.714 -7.217 1.00 89.69 198 PHE A C 1
ATOM 1600 O O . PHE A 1 198 ? -6.214 22.913 -6.961 1.00 89.69 198 PHE A O 1
ATOM 1607 N N . LYS A 1 199 ? -4.026 23.409 -7.082 1.00 90.44 199 LYS A N 1
ATOM 1608 C CA . LYS A 1 199 ? -3.503 22.093 -6.694 1.00 90.44 199 LYS A CA 1
ATOM 1609 C C . LYS A 1 199 ? -4.043 20.964 -7.584 1.00 90.44 199 LYS A C 1
ATOM 1611 O O . LYS A 1 199 ? -4.454 19.921 -7.094 1.00 90.44 199 LYS A O 1
ATOM 1616 N N . VAL A 1 200 ? -4.043 21.158 -8.902 1.00 87.75 200 VAL A N 1
ATOM 1617 C CA . VAL A 1 200 ? -4.492 20.130 -9.862 1.00 87.75 200 VAL A CA 1
ATOM 1618 C C . VAL A 1 200 ? -3.346 19.165 -10.162 1.00 87.75 200 VAL A C 1
ATOM 1620 O O . VAL A 1 200 ? -2.231 19.608 -10.426 1.00 87.75 200 VAL A O 1
ATOM 1623 N N . TRP A 1 201 ? -3.596 17.853 -10.156 1.00 84.69 201 TRP A N 1
ATOM 1624 C CA . TRP A 1 201 ? -2.584 16.862 -10.540 1.00 84.69 201 TRP A CA 1
ATOM 1625 C C . TRP A 1 201 ? -2.460 16.767 -12.063 1.00 84.69 201 TRP A C 1
ATOM 1627 O O . TRP A 1 201 ? -3.462 16.654 -12.772 1.00 84.69 201 TRP A O 1
ATOM 1637 N N . SER A 1 202 ? -1.217 16.772 -12.540 1.00 84.06 202 SER A N 1
ATOM 1638 C CA . SER A 1 202 ? -0.824 16.412 -13.905 1.00 84.06 202 SER A CA 1
ATOM 1639 C C . SER A 1 202 ? -0.170 15.034 -13.896 1.00 84.06 202 SER A C 1
ATOM 1641 O O . SER A 1 202 ? 0.542 14.700 -12.953 1.00 84.06 202 SER A O 1
ATOM 1643 N N . GLU A 1 203 ? -0.368 14.265 -14.959 1.00 76.81 203 GLU A N 1
ATOM 1644 C CA . GLU A 1 203 ? 0.269 12.958 -15.159 1.00 76.81 203 GLU A CA 1
ATOM 1645 C C . GLU A 1 203 ? 1.799 13.041 -15.227 1.00 76.81 203 GLU A C 1
ATOM 1647 O O . GLU A 1 203 ? 2.496 12.228 -14.624 1.00 76.81 203 GLU A O 1
ATOM 1652 N N . LEU A 1 204 ? 2.326 14.057 -15.918 1.00 80.00 204 LEU A N 1
ATOM 1653 C CA . LEU A 1 204 ? 3.765 14.289 -16.036 1.00 80.00 204 LEU A CA 1
ATOM 1654 C C . LEU A 1 204 ? 4.264 15.283 -14.984 1.00 80.00 204 LEU A C 1
ATOM 1656 O O . LEU A 1 204 ? 3.555 16.227 -14.608 1.00 80.00 204 LEU A O 1
ATOM 1660 N N . ALA A 1 205 ? 5.507 15.083 -14.547 1.00 86.75 205 ALA A N 1
ATOM 1661 C CA . ALA A 1 205 ? 6.235 15.991 -13.669 1.00 86.75 205 ALA A CA 1
ATOM 1662 C C . ALA A 1 205 ? 6.584 17.313 -14.380 1.00 86.75 205 ALA A C 1
ATOM 1664 O O . ALA A 1 205 ? 6.698 17.369 -15.606 1.00 86.75 205 ALA A O 1
ATOM 1665 N N . ARG A 1 206 ? 6.772 18.395 -13.610 1.00 87.62 206 ARG A N 1
ATOM 1666 C CA . ARG A 1 206 ? 7.290 19.671 -14.138 1.00 87.62 206 ARG A CA 1
ATOM 1667 C C . ARG A 1 206 ? 8.643 19.477 -14.847 1.00 87.62 206 ARG A C 1
ATOM 1669 O O . ARG A 1 206 ? 9.463 18.710 -14.350 1.00 87.62 206 ARG A O 1
ATOM 1676 N N . PRO A 1 207 ? 8.909 20.215 -15.945 1.00 89.44 207 PRO A N 1
ATOM 1677 C CA . PRO A 1 207 ? 8.081 21.280 -16.534 1.00 89.44 207 PRO A CA 1
ATOM 1678 C C . PRO A 1 207 ? 6.963 20.779 -17.464 1.00 89.44 207 PRO A C 1
ATOM 1680 O O . PRO A 1 207 ? 6.070 21.553 -17.797 1.00 89.44 207 PRO A O 1
ATOM 1683 N N . SER A 1 208 ? 6.978 19.501 -17.841 1.00 82.12 208 SER A N 1
ATOM 1684 C CA . SER A 1 208 ? 6.020 18.901 -18.771 1.00 82.12 208 SER A CA 1
ATOM 1685 C C . SER A 1 208 ? 4.586 18.899 -18.235 1.00 82.12 208 SER A C 1
ATOM 1687 O O . SER A 1 208 ? 4.338 19.050 -17.032 1.00 82.12 208 SER A O 1
ATOM 1689 N N . ILE A 1 209 ? 3.632 18.728 -19.148 1.00 73.94 209 ILE A N 1
ATOM 1690 C CA . ILE A 1 209 ? 2.200 18.628 -18.864 1.00 73.94 209 ILE A CA 1
ATOM 1691 C C . ILE A 1 209 ? 1.690 17.370 -19.566 1.00 73.94 209 ILE A C 1
ATOM 1693 O O . ILE A 1 209 ? 1.942 17.191 -20.754 1.00 73.94 209 ILE A O 1
ATOM 1697 N N . GLY A 1 210 ? 1.024 16.496 -18.813 1.00 73.12 210 GLY A N 1
ATOM 1698 C CA . GLY A 1 210 ? 0.315 15.330 -19.349 1.00 73.12 210 GLY A CA 1
ATOM 1699 C C . GLY A 1 210 ? -1.189 15.491 -19.165 1.00 73.12 210 GLY A C 1
ATOM 1700 O O . GLY A 1 210 ? -1.686 16.621 -19.128 1.00 73.12 210 GLY A O 1
ATOM 1701 N N . ALA A 1 211 ? -1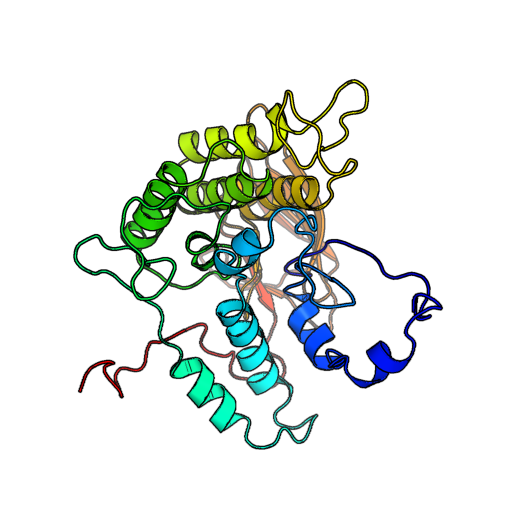.912 14.385 -18.981 1.00 75.56 211 ALA A N 1
ATOM 1702 C CA . ALA A 1 211 ? -3.321 14.461 -18.617 1.00 75.56 211 ALA A CA 1
ATOM 1703 C C . ALA A 1 211 ? -3.517 15.327 -17.355 1.00 75.56 211 ALA A C 1
ATOM 1705 O O . ALA A 1 211 ? -2.867 15.126 -16.324 1.00 75.56 211 ALA A O 1
ATOM 1706 N N . VAL A 1 212 ? -4.407 16.318 -17.449 1.00 78.69 212 VAL A N 1
ATOM 1707 C CA . VAL A 1 212 ? -4.830 17.152 -16.316 1.00 78.69 212 VAL A CA 1
ATOM 1708 C C . VAL A 1 212 ? -5.909 16.431 -15.515 1.00 78.69 212 VAL A C 1
ATOM 1710 O O . VAL A 1 212 ? -6.640 15.609 -16.060 1.00 78.69 212 VAL A O 1
ATOM 1713 N N . ASN A 1 213 ? -6.040 16.756 -14.228 1.00 79.50 213 ASN A N 1
ATOM 1714 C CA . ASN A 1 213 ? -6.900 16.014 -13.297 1.00 79.50 213 ASN A CA 1
ATOM 1715 C C . ASN A 1 213 ? -6.534 14.525 -13.257 1.00 79.50 213 ASN A C 1
ATOM 1717 O O . ASN A 1 213 ? -7.396 13.652 -13.322 1.00 79.50 213 ASN A O 1
ATOM 1721 N N . PHE A 1 214 ? -5.235 14.240 -13.167 1.00 75.62 214 PHE A N 1
ATOM 1722 C CA . PHE A 1 214 ? -4.724 12.878 -13.178 1.00 75.62 214 PHE A CA 1
ATOM 1723 C C . PHE A 1 214 ? -5.115 12.124 -11.899 1.00 75.62 214 PHE A C 1
ATOM 1725 O O . PHE A 1 214 ? -4.397 12.127 -10.894 1.00 75.62 214 PHE A O 1
ATOM 1732 N N . PHE A 1 215 ? -6.282 11.479 -11.944 1.00 78.25 215 PHE A N 1
ATOM 1733 C CA . PHE A 1 215 ? -6.878 10.778 -10.809 1.00 78.25 215 PHE A CA 1
ATOM 1734 C C . PHE A 1 215 ? -6.004 9.647 -10.284 1.00 78.25 215 PHE A C 1
ATOM 1736 O O . PHE A 1 215 ? -5.982 9.417 -9.079 1.00 78.25 215 PHE A O 1
ATOM 1743 N N . THR A 1 216 ? -5.241 8.979 -11.147 1.00 73.56 216 THR A N 1
ATOM 1744 C CA . THR A 1 216 ? -4.350 7.894 -10.727 1.00 73.56 216 THR A CA 1
ATOM 1745 C C . THR A 1 216 ? -3.271 8.398 -9.762 1.00 73.56 216 THR A C 1
ATOM 1747 O O . THR A 1 216 ? -3.012 7.766 -8.739 1.00 73.56 216 THR A O 1
ATOM 1750 N N . GLY A 1 217 ? -2.701 9.584 -10.008 1.00 77.25 217 GLY A N 1
ATOM 1751 C CA . GLY A 1 217 ? -1.754 10.222 -9.087 1.00 77.25 217 GLY A CA 1
ATOM 1752 C C . GLY A 1 217 ? -2.402 10.636 -7.761 1.00 77.25 217 GLY A C 1
ATOM 1753 O O . GLY A 1 217 ? -1.829 10.411 -6.695 1.00 77.25 217 GLY A O 1
ATOM 1754 N N . MET A 1 218 ? -3.627 11.172 -7.807 1.00 83.56 218 MET A N 1
ATOM 1755 C CA . MET A 1 218 ? -4.398 11.502 -6.597 1.00 83.56 218 MET A CA 1
ATOM 1756 C C . MET A 1 218 ? -4.730 10.245 -5.773 1.00 83.56 218 MET A C 1
ATOM 1758 O O . MET A 1 218 ? -4.630 10.248 -4.546 1.00 83.56 218 MET A O 1
ATOM 1762 N N . GLY A 1 219 ? -5.092 9.154 -6.449 1.00 81.38 219 GLY A N 1
ATOM 1763 C CA . GLY A 1 219 ? -5.377 7.859 -5.842 1.00 81.38 219 GLY A CA 1
ATOM 1764 C C . GLY A 1 219 ? -4.145 7.248 -5.183 1.00 81.38 219 GLY A C 1
ATOM 1765 O O . GLY A 1 219 ? -4.247 6.755 -4.063 1.00 81.38 219 GLY A O 1
ATOM 1766 N N . GLY A 1 220 ? -2.975 7.325 -5.824 1.00 83.56 220 GLY A N 1
ATOM 1767 C CA . GLY A 1 220 ? -1.699 6.918 -5.225 1.00 83.56 220 GLY A CA 1
ATOM 1768 C C . GLY A 1 220 ? -1.400 7.681 -3.931 1.00 83.56 220 GLY A C 1
ATOM 1769 O O . GLY A 1 220 ? -1.138 7.066 -2.900 1.00 83.56 220 GLY A O 1
ATOM 1770 N N . PHE A 1 221 ? -1.548 9.009 -3.947 1.00 90.06 221 PHE A N 1
ATOM 1771 C CA . PHE A 1 221 ? -1.365 9.854 -2.763 1.00 90.06 221 PHE A CA 1
ATOM 1772 C C . PHE A 1 221 ? -2.290 9.449 -1.600 1.00 90.06 221 PHE A C 1
ATOM 1774 O O . PHE A 1 221 ? -1.833 9.260 -0.470 1.00 90.06 221 PHE A O 1
ATOM 1781 N N . LEU A 1 222 ? -3.588 9.254 -1.872 1.00 90.50 222 LEU A N 1
ATOM 1782 C CA . LEU A 1 222 ? -4.551 8.796 -0.863 1.00 90.50 222 LEU A CA 1
ATOM 1783 C C . LEU A 1 222 ? -4.243 7.382 -0.359 1.00 90.50 222 LEU A C 1
ATOM 1785 O O . LEU A 1 222 ? -4.413 7.106 0.829 1.00 90.50 222 LEU A O 1
ATOM 1789 N N . GLN A 1 223 ? -3.769 6.491 -1.232 1.00 88.50 223 GLN A N 1
ATOM 1790 C CA . GLN A 1 223 ? -3.343 5.153 -0.833 1.00 88.50 223 GLN A CA 1
ATOM 1791 C C . GLN A 1 223 ? -2.147 5.203 0.116 1.00 88.50 223 GLN A C 1
ATOM 1793 O O . GLN A 1 223 ? -2.157 4.481 1.108 1.00 88.50 223 GLN A O 1
ATOM 1798 N N . THR A 1 224 ? -1.164 6.079 -0.110 1.00 95.31 224 THR A N 1
ATOM 1799 C CA . THR A 1 224 ? -0.037 6.233 0.822 1.00 95.31 224 THR A CA 1
ATOM 1800 C C . THR A 1 224 ? -0.497 6.709 2.198 1.00 95.31 224 THR A C 1
ATOM 1802 O O . THR A 1 224 ? -0.008 6.215 3.211 1.00 95.31 224 THR A O 1
ATOM 1805 N N . LEU A 1 225 ? -1.491 7.598 2.266 1.00 95.44 225 LEU A N 1
ATOM 1806 C CA . LEU A 1 225 ? -2.082 8.017 3.540 1.00 95.44 225 LEU A CA 1
ATOM 1807 C C . LEU A 1 225 ? -2.842 6.877 4.238 1.00 95.44 225 LEU A C 1
ATOM 1809 O O . LEU A 1 225 ? -2.673 6.675 5.437 1.00 95.44 225 LEU A O 1
ATOM 1813 N N . MET A 1 226 ? -3.663 6.124 3.503 1.00 91.62 226 MET A N 1
ATOM 1814 C CA . MET A 1 226 ? -4.533 5.077 4.056 1.00 91.62 226 MET A CA 1
ATOM 1815 C C . MET A 1 226 ? -3.795 3.772 4.382 1.00 91.62 226 MET A C 1
ATOM 1817 O O . MET A 1 226 ? -3.907 3.253 5.489 1.00 91.62 226 MET A O 1
ATOM 1821 N N . PHE A 1 227 ? -3.068 3.222 3.413 1.00 93.00 227 PHE A N 1
ATOM 1822 C CA . PHE A 1 227 ? -2.424 1.908 3.499 1.00 93.00 227 PHE A CA 1
ATOM 1823 C C . PHE A 1 227 ? -0.942 1.993 3.889 1.00 93.00 227 PHE A C 1
ATOM 1825 O O . PHE A 1 227 ? -0.342 0.985 4.245 1.00 93.00 227 PHE A O 1
ATOM 1832 N N . GLY A 1 228 ? -0.356 3.193 3.835 1.00 95.56 228 GLY A N 1
ATOM 1833 C CA . GLY A 1 228 ? 0.975 3.483 4.362 1.00 95.56 228 GLY A CA 1
ATOM 1834 C C . GLY A 1 228 ? 0.900 4.061 5.774 1.00 95.56 228 GLY A C 1
ATOM 1835 O O . GLY A 1 228 ? 1.058 3.339 6.751 1.00 95.56 228 GLY A O 1
ATOM 1836 N N . TYR A 1 229 ? 0.645 5.368 5.893 1.00 97.31 229 TYR A N 1
ATOM 1837 C CA . TYR A 1 229 ? 0.740 6.093 7.168 1.00 97.31 229 TYR A CA 1
ATOM 1838 C C . TYR A 1 229 ? -0.283 5.630 8.203 1.00 97.31 229 TYR A C 1
ATOM 1840 O O . TYR A 1 229 ? 0.065 5.413 9.357 1.00 97.31 229 TYR A O 1
ATOM 1848 N N . ALA A 1 230 ? -1.535 5.419 7.803 1.00 95.38 230 ALA A N 1
ATOM 1849 C CA . ALA A 1 230 ? -2.537 4.856 8.700 1.00 95.38 230 ALA A CA 1
ATOM 1850 C C . ALA A 1 230 ? -2.391 3.348 8.918 1.00 95.38 230 ALA A C 1
ATOM 1852 O O . ALA A 1 230 ? -3.110 2.805 9.752 1.00 95.38 230 ALA A O 1
ATOM 1853 N N . GLY A 1 231 ? -1.499 2.669 8.191 1.00 94.00 231 GLY A N 1
ATOM 1854 C CA . GLY A 1 231 ? -1.198 1.261 8.426 1.00 94.00 231 GLY A CA 1
ATOM 1855 C C . GLY A 1 231 ? -2.342 0.298 8.119 1.00 94.00 231 GLY A C 1
ATOM 1856 O O . GLY A 1 231 ? -2.329 -0.839 8.594 1.00 94.00 231 GLY A O 1
ATOM 1857 N N . VAL A 1 232 ? -3.363 0.733 7.370 1.00 90.25 232 VAL A N 1
ATOM 1858 C CA . VAL A 1 232 ? -4.492 -0.131 7.019 1.00 90.25 232 VAL A CA 1
ATOM 1859 C C . VAL A 1 232 ? -4.003 -1.214 6.062 1.00 90.25 232 VAL A C 1
ATOM 1861 O O . VAL A 1 232 ? -3.382 -0.939 5.044 1.00 90.25 232 VAL A O 1
ATOM 1864 N N . SER A 1 233 ? -4.345 -2.455 6.358 1.00 86.19 233 SER A N 1
ATOM 1865 C CA . SER A 1 233 ? -4.155 -3.622 5.507 1.00 86.19 233 SER A CA 1
ATOM 1866 C C . SER A 1 233 ? -5.423 -4.460 5.566 1.00 86.19 233 SER A C 1
ATOM 1868 O O . SER A 1 233 ? -6.080 -4.591 6.599 1.00 86.19 233 SER A O 1
ATOM 1870 N N . ILE A 1 234 ? -5.834 -4.974 4.416 1.00 80.25 234 ILE A N 1
ATOM 1871 C CA . ILE A 1 234 ? -6.997 -5.850 4.316 1.00 80.25 234 ILE A CA 1
ATOM 1872 C C . ILE A 1 234 ? -6.451 -7.206 3.942 1.00 80.25 234 ILE A C 1
ATOM 1874 O O . ILE A 1 234 ? -5.803 -7.305 2.907 1.00 80.25 234 ILE A O 1
ATOM 1878 N N . HIS A 1 235 ? -6.762 -8.229 4.721 1.00 77.69 235 HIS A N 1
ATOM 1879 C CA . HIS A 1 235 ? -6.505 -9.637 4.440 1.00 77.69 235 HIS A CA 1
ATOM 1880 C C . HIS A 1 235 ? -7.831 -10.349 4.145 1.00 77.69 235 HIS A C 1
ATOM 1882 O O . HIS A 1 235 ? -8.903 -9.742 4.208 1.00 77.69 235 HIS A O 1
ATOM 1888 N N . LEU A 1 236 ? -7.768 -11.627 3.775 1.00 73.81 236 LEU A N 1
ATOM 1889 C CA . LEU A 1 236 ? -8.975 -12.411 3.501 1.00 73.81 236 LEU A CA 1
ATOM 1890 C C . LEU A 1 236 ? -9.835 -12.622 4.760 1.00 73.81 236 LEU A C 1
ATOM 1892 O O . LEU A 1 236 ? -11.052 -12.751 4.656 1.00 73.81 236 LEU A O 1
ATOM 1896 N N . ASP A 1 237 ? -9.209 -12.637 5.934 1.00 74.00 237 ASP A N 1
ATOM 1897 C CA . ASP A 1 237 ? -9.802 -12.966 7.232 1.00 74.00 237 ASP A CA 1
ATOM 1898 C C . ASP A 1 237 ? -9.969 -11.759 8.174 1.00 74.00 237 ASP A C 1
ATOM 1900 O O . ASP A 1 237 ? -10.777 -11.797 9.107 1.00 74.00 237 ASP A O 1
ATOM 1904 N N . LYS A 1 238 ? -9.221 -10.675 7.939 1.00 84.38 238 LYS A N 1
ATOM 1905 C CA . LYS A 1 238 ? -9.175 -9.512 8.834 1.00 84.38 238 LYS A CA 1
ATOM 1906 C C . LYS A 1 238 ? -8.905 -8.191 8.119 1.00 84.38 238 LYS A C 1
ATOM 1908 O O . LYS A 1 238 ? -8.241 -8.140 7.087 1.00 84.38 238 LYS A O 1
ATOM 1913 N N . LEU A 1 239 ? -9.345 -7.102 8.740 1.00 88.00 239 LEU A N 1
ATOM 1914 C CA . LEU A 1 239 ? -8.758 -5.777 8.567 1.00 88.00 239 LEU A CA 1
ATOM 1915 C C . LEU A 1 239 ? -7.707 -5.607 9.657 1.00 88.00 239 LEU A C 1
ATOM 1917 O O . LEU A 1 239 ? -7.996 -5.837 10.824 1.00 88.00 239 LEU A O 1
ATOM 1921 N N . GLN A 1 240 ? -6.502 -5.204 9.297 1.00 90.25 240 GLN A N 1
ATOM 1922 C CA . GLN A 1 240 ? -5.422 -4.951 10.235 1.00 90.25 240 GLN A CA 1
ATOM 1923 C C . GLN A 1 240 ? -4.984 -3.493 10.106 1.00 90.25 240 GLN A C 1
ATOM 1925 O O . GLN A 1 240 ? -4.831 -2.974 9.007 1.00 90.25 240 GLN A O 1
ATOM 1930 N N . ILE A 1 241 ? -4.822 -2.815 11.237 1.00 93.00 241 ILE A N 1
ATOM 1931 C CA . ILE A 1 241 ? -4.192 -1.493 11.310 1.00 93.00 241 ILE A CA 1
ATOM 1932 C C . ILE A 1 241 ? -2.893 -1.694 12.068 1.00 93.00 241 ILE A C 1
ATOM 1934 O O . ILE A 1 241 ? -2.951 -2.013 13.252 1.00 93.00 241 ILE A O 1
ATOM 1938 N N . ASP A 1 242 ? -1.752 -1.573 11.399 1.00 92.31 242 ASP A N 1
ATOM 1939 C CA . ASP A 1 242 ? -0.436 -1.832 11.988 1.00 92.31 242 ASP A CA 1
ATOM 1940 C C . ASP A 1 242 ? 0.494 -0.624 11.848 1.00 92.31 242 ASP A C 1
ATOM 1942 O O . ASP A 1 242 ? 0.554 -0.003 10.790 1.00 92.31 242 ASP A O 1
ATOM 1946 N N . LYS A 1 243 ? 1.214 -0.291 12.924 1.00 92.38 243 LYS A N 1
ATOM 1947 C CA . LYS A 1 243 ? 2.122 0.871 13.019 1.00 92.38 243 LYS A CA 1
ATOM 1948 C C . LYS A 1 243 ? 1.547 2.175 12.418 1.00 92.38 243 LYS A C 1
ATOM 1950 O O . LYS A 1 243 ? 2.210 2.803 11.576 1.00 92.38 243 LYS A O 1
ATOM 1955 N N . PRO A 1 244 ? 0.323 2.581 12.812 1.00 94.94 244 PRO A N 1
ATOM 1956 C CA . PRO A 1 244 ? -0.252 3.852 12.397 1.00 94.94 244 PRO A CA 1
ATOM 1957 C C . PRO A 1 244 ? 0.635 5.008 12.872 1.00 94.94 244 PRO A C 1
ATOM 1959 O O . PRO A 1 244 ? 1.065 5.040 14.023 1.00 94.94 244 PRO A O 1
ATOM 1962 N N . ARG A 1 245 ? 0.921 5.960 11.985 1.00 94.44 245 ARG A N 1
ATOM 1963 C CA . ARG A 1 245 ? 1.813 7.088 12.264 1.00 94.44 245 ARG A CA 1
ATOM 1964 C C . ARG A 1 245 ? 1.401 8.350 11.515 1.00 94.44 245 ARG A C 1
ATOM 1966 O O . ARG A 1 245 ? 0.620 8.313 10.561 1.00 94.44 245 ARG A O 1
ATOM 1973 N N . LEU A 1 246 ? 1.917 9.487 11.968 1.00 96.62 246 LEU A N 1
ATOM 1974 C CA . LEU A 1 246 ? 1.627 10.783 11.364 1.00 96.62 246 LEU A CA 1
ATOM 1975 C C . LEU A 1 246 ? 2.316 10.919 9.994 1.00 96.62 246 LEU A C 1
ATOM 1977 O O . LEU A 1 246 ? 3.492 10.575 9.870 1.00 96.62 246 LEU A O 1
ATOM 1981 N N . PRO A 1 247 ? 1.622 11.451 8.971 1.00 96.44 247 PRO A N 1
ATOM 1982 C CA . PRO A 1 247 ? 2.267 11.905 7.746 1.00 96.44 247 PRO A CA 1
ATOM 1983 C C . PRO A 1 247 ? 3.297 13.018 8.019 1.00 96.44 247 PRO A C 1
ATOM 1985 O O . PRO A 1 247 ? 3.185 13.717 9.033 1.00 96.44 247 PRO A O 1
ATOM 1988 N N . PRO A 1 248 ? 4.260 13.251 7.110 1.00 94.94 248 PRO A N 1
ATOM 1989 C CA . PRO A 1 248 ? 5.309 14.244 7.300 1.00 94.94 248 PRO A CA 1
ATOM 1990 C C . PRO A 1 248 ? 4.728 15.636 7.552 1.00 94.94 248 PRO A C 1
ATOM 1992 O O . PRO A 1 248 ? 3.844 16.101 6.831 1.00 94.94 248 PRO A O 1
ATOM 1995 N N . GLY A 1 249 ? 5.198 16.290 8.614 1.00 93.31 249 GLY A N 1
ATOM 1996 C CA . GLY A 1 249 ? 4.736 17.619 9.027 1.00 93.31 249 GLY A CA 1
ATOM 1997 C C . GLY A 1 249 ? 3.340 17.672 9.666 1.00 93.31 249 GLY A C 1
ATOM 1998 O O . GLY A 1 249 ? 2.930 18.743 10.116 1.00 93.31 249 GLY A O 1
ATOM 1999 N N . ALA A 1 250 ? 2.605 16.559 9.752 1.00 96.31 250 ALA A N 1
ATOM 2000 C CA . ALA A 1 250 ? 1.305 16.523 10.413 1.00 96.31 250 ALA A CA 1
ATOM 2001 C C . ALA A 1 250 ? 1.451 16.421 11.941 1.00 96.31 250 ALA A C 1
ATOM 2003 O O . ALA A 1 250 ? 2.343 15.756 12.460 1.00 96.31 250 ALA A O 1
ATOM 2004 N N . THR A 1 251 ? 0.536 17.051 12.680 1.00 96.31 251 THR A N 1
ATOM 2005 C CA . THR A 1 251 ? 0.419 16.908 14.147 1.00 96.31 251 THR A CA 1
ATOM 2006 C C . THR A 1 251 ? -0.739 16.007 14.563 1.00 96.31 251 THR A C 1
ATOM 2008 O O . THR A 1 251 ? -0.740 15.477 15.670 1.00 96.31 251 THR A O 1
ATOM 2011 N N . ARG A 1 252 ? -1.723 15.841 13.674 1.00 96.88 252 ARG A N 1
ATOM 2012 C CA . ARG A 1 252 ? -2.885 14.973 13.840 1.00 96.88 252 ARG A CA 1
ATOM 2013 C C . ARG A 1 252 ? -3.305 14.429 12.482 1.00 96.88 252 ARG A C 1
ATOM 2015 O O . ARG A 1 252 ? -3.378 15.185 11.513 1.00 96.88 252 ARG A O 1
ATOM 2022 N N . PHE A 1 253 ? -3.653 13.151 12.427 1.00 97.19 253 PHE A N 1
ATOM 2023 C CA . PHE A 1 253 ? -4.192 12.501 11.240 1.00 97.19 253 PHE A CA 1
ATOM 2024 C C . PHE A 1 253 ? -5.464 11.733 11.601 1.00 97.19 253 PHE A C 1
ATOM 2026 O O . PHE A 1 253 ? -5.473 10.907 12.506 1.00 97.19 253 PHE A O 1
ATOM 2033 N N . LYS A 1 254 ? -6.574 12.045 10.924 1.00 96.69 254 LYS A N 1
ATOM 2034 C CA . LYS A 1 254 ? -7.883 11.451 11.205 1.00 96.69 254 LYS A CA 1
ATOM 2035 C C . LYS A 1 254 ? -8.521 10.922 9.932 1.00 96.69 254 LYS A C 1
ATOM 2037 O O . LYS A 1 254 ? -8.784 11.687 9.008 1.00 96.69 254 LYS A O 1
ATOM 2042 N N . ILE A 1 255 ? -8.859 9.637 9.937 1.00 93.56 255 ILE A N 1
ATOM 2043 C CA . ILE A 1 255 ? -9.618 8.982 8.876 1.00 93.56 255 ILE A CA 1
ATOM 2044 C C . ILE A 1 255 ? -10.991 8.629 9.425 1.00 93.56 255 ILE A C 1
ATOM 2046 O O . ILE A 1 255 ? -11.124 7.834 10.352 1.00 93.56 255 ILE A O 1
ATOM 2050 N N . GLN A 1 256 ? -12.027 9.209 8.829 1.00 91.38 256 GLN A N 1
ATOM 2051 C CA . GLN A 1 256 ? -13.410 8.974 9.227 1.00 91.38 256 GLN A CA 1
ATOM 2052 C C . GLN A 1 256 ? -14.129 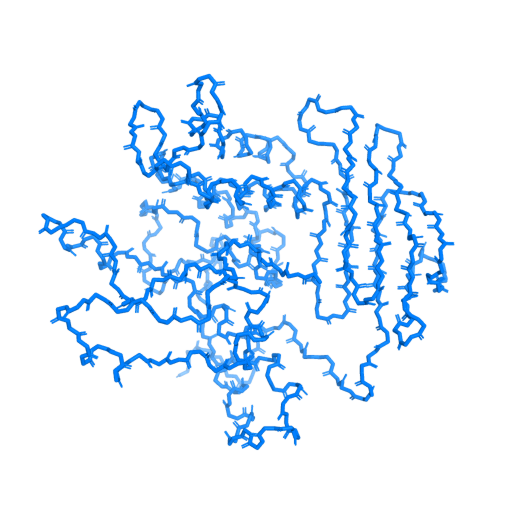8.107 8.202 1.00 91.38 256 GLN A C 1
ATOM 2054 O O . GLN A 1 256 ? -13.928 8.248 6.999 1.00 91.38 256 GLN A O 1
ATOM 2059 N N . GLY A 1 257 ? -15.040 7.259 8.678 1.00 82.75 257 GLY A N 1
ATOM 2060 C CA . GLY A 1 257 ? -15.964 6.545 7.798 1.00 82.75 257 GLY A CA 1
ATOM 2061 C C . GLY A 1 257 ? -15.363 5.323 7.108 1.00 82.75 257 GLY A C 1
ATOM 2062 O O . GLY A 1 257 ? -15.846 4.928 6.047 1.00 82.75 257 GLY A O 1
ATOM 2063 N N . ILE A 1 258 ? -14.364 4.688 7.721 1.00 84.56 258 ILE A N 1
ATOM 2064 C CA . ILE A 1 258 ? -13.884 3.371 7.298 1.00 84.56 258 ILE A CA 1
ATOM 2065 C C . ILE A 1 258 ? -15.042 2.377 7.447 1.00 84.56 258 ILE A C 1
ATOM 2067 O O . ILE A 1 258 ? -15.564 2.187 8.542 1.00 84.56 258 ILE A O 1
ATOM 2071 N N . LYS A 1 259 ? -15.468 1.751 6.345 1.00 84.12 259 LYS A N 1
ATOM 2072 C CA . LYS A 1 259 ? -16.550 0.754 6.345 1.00 84.12 259 LYS A CA 1
ATOM 2073 C C . LYS A 1 259 ? -16.000 -0.655 6.147 1.00 84.12 259 LYS A C 1
ATOM 2075 O O . LYS A 1 259 ? -15.542 -0.996 5.046 1.00 84.12 259 LYS A O 1
ATOM 2080 N N . TYR A 1 260 ? -16.120 -1.491 7.173 1.00 81.75 260 TYR A N 1
ATOM 2081 C CA . TYR A 1 260 ? -15.633 -2.869 7.171 1.00 81.75 260 TYR A CA 1
ATOM 2082 C C . TYR A 1 260 ? -16.693 -3.825 7.722 1.00 81.75 260 TYR A C 1
ATOM 2084 O O . TYR A 1 260 ? -17.085 -3.692 8.870 1.00 81.75 260 TYR A O 1
ATOM 2092 N N . VAL A 1 261 ? -17.175 -4.751 6.880 1.00 83.19 261 VAL A N 1
ATOM 2093 C CA . VAL A 1 261 ? -18.151 -5.811 7.221 1.00 83.19 261 VAL A CA 1
ATOM 2094 C C . VAL A 1 261 ? -19.290 -5.316 8.138 1.00 83.19 261 VAL A C 1
ATOM 2096 O O . VAL A 1 261 ? -19.484 -5.793 9.245 1.00 83.19 261 VAL A O 1
ATOM 2099 N N . GLY A 1 262 ? -20.016 -4.285 7.694 1.00 78.88 262 GLY A N 1
ATOM 2100 C CA . GLY A 1 262 ? -21.134 -3.702 8.453 1.00 78.88 262 GLY A CA 1
ATOM 2101 C C . GLY A 1 262 ? -20.735 -2.715 9.560 1.00 78.88 262 GLY A C 1
ATOM 2102 O O . GLY A 1 262 ? -21.580 -1.946 10.010 1.00 78.88 262 GLY A O 1
ATOM 2103 N N . ALA A 1 263 ? -19.458 -2.646 9.943 1.00 81.94 263 ALA A N 1
ATOM 2104 C CA . ALA A 1 263 ? -18.971 -1.677 10.915 1.00 81.94 263 ALA A CA 1
ATOM 2105 C C . ALA A 1 263 ? -18.521 -0.350 10.292 1.00 81.94 263 ALA A C 1
ATOM 2107 O O . ALA A 1 263 ? -18.033 -0.297 9.156 1.00 81.94 263 ALA A O 1
ATOM 2108 N N . LYS A 1 264 ? -18.652 0.725 11.078 1.00 87.44 264 LYS A N 1
ATOM 2109 C CA . LYS A 1 264 ? -18.134 2.064 10.777 1.00 87.44 264 LYS A CA 1
ATOM 2110 C C . LYS A 1 264 ? -17.042 2.422 11.779 1.00 87.44 264 LYS A C 1
ATOM 2112 O O . LYS A 1 264 ? -17.315 2.538 12.972 1.00 87.44 264 LYS A O 1
ATOM 2117 N N . LEU A 1 265 ? -15.829 2.622 11.277 1.00 87.50 265 LEU A N 1
ATOM 2118 C CA . LEU A 1 265 ? -14.635 2.907 12.060 1.00 87.50 265 LEU A CA 1
ATOM 2119 C C . LEU A 1 265 ? -14.129 4.328 11.786 1.00 87.50 265 LEU A C 1
ATOM 2121 O O . LEU A 1 265 ? -14.305 4.882 10.694 1.00 87.50 265 LEU A O 1
ATOM 2125 N N . THR A 1 266 ? -13.485 4.909 12.789 1.00 94.81 266 THR A N 1
ATOM 2126 C CA . THR A 1 266 ? -12.728 6.157 12.694 1.00 94.81 266 THR A CA 1
ATOM 2127 C C . THR A 1 266 ? -11.374 5.947 13.352 1.00 94.81 266 THR A C 1
ATOM 2129 O O . THR A 1 266 ? -11.324 5.534 14.505 1.00 94.81 266 THR A O 1
ATOM 2132 N N . LEU A 1 267 ? -10.297 6.227 12.624 1.00 95.50 267 LEU A N 1
ATOM 2133 C CA . LEU A 1 267 ? -8.931 6.172 13.132 1.00 95.50 267 LEU A CA 1
ATOM 2134 C C . LEU A 1 267 ? -8.440 7.599 13.379 1.00 95.50 267 LEU A C 1
ATOM 2136 O O . LEU A 1 267 ? -8.556 8.452 12.498 1.00 95.50 267 LEU A O 1
ATOM 2140 N N . GLU A 1 268 ? -7.914 7.858 14.567 1.00 97.06 268 GLU A N 1
ATOM 2141 C CA . GLU A 1 268 ? -7.279 9.117 14.947 1.00 97.06 268 GLU A CA 1
ATOM 2142 C C . GLU A 1 268 ? -5.859 8.828 15.428 1.00 97.06 268 GLU A C 1
ATOM 2144 O O . GLU A 1 268 ? -5.665 7.971 16.281 1.00 97.06 268 GLU A O 1
ATOM 2149 N N . ILE A 1 269 ? -4.883 9.531 14.868 1.00 96.62 269 ILE A N 1
ATOM 2150 C CA . ILE A 1 269 ? -3.462 9.409 15.183 1.00 96.62 269 ILE A CA 1
ATOM 2151 C C . ILE A 1 269 ? -2.980 10.799 15.586 1.00 96.62 269 ILE A C 1
ATOM 2153 O O . ILE A 1 269 ? -3.189 11.771 14.850 1.00 96.62 269 ILE A O 1
ATOM 2157 N N . ASP A 1 270 ? -2.348 10.898 16.744 1.00 94.62 270 ASP A N 1
ATOM 2158 C CA . ASP A 1 270 ? -1.630 12.079 17.209 1.00 94.62 270 ASP A CA 1
ATOM 2159 C C . ASP A 1 270 ? -0.214 11.681 17.667 1.00 94.62 270 ASP A C 1
ATOM 2161 O O . ASP A 1 270 ? 0.257 10.585 17.362 1.00 94.62 270 ASP A O 1
ATOM 2165 N N . LYS A 1 271 ? 0.519 12.598 18.307 1.00 90.62 271 LYS A N 1
ATOM 2166 C CA . LYS A 1 271 ? 1.908 12.347 18.729 1.00 90.62 271 LYS A CA 1
ATOM 2167 C C . LYS A 1 271 ? 2.025 11.393 19.919 1.00 90.62 271 LYS A C 1
ATOM 2169 O O . LYS A 1 271 ? 3.091 10.822 20.115 1.00 90.62 271 LYS A O 1
ATOM 2174 N N . GLU A 1 272 ? 0.980 11.287 20.729 1.00 89.06 272 GLU A N 1
ATOM 2175 C CA . GLU A 1 272 ? 0.992 10.585 22.015 1.00 89.06 272 GLU A CA 1
ATOM 2176 C C . GLU A 1 272 ? 0.183 9.287 21.955 1.00 89.06 272 GLU A C 1
ATOM 2178 O O . GLU A 1 272 ? 0.434 8.360 22.722 1.00 89.06 272 GLU A O 1
ATOM 2183 N N . SER A 1 273 ? -0.799 9.212 21.057 1.00 91.94 273 SER A N 1
ATOM 2184 C CA . SER A 1 273 ? -1.762 8.128 21.009 1.00 91.94 273 SER A CA 1
ATOM 2185 C C . SER A 1 273 ? -2.280 7.850 19.598 1.00 91.94 273 SER A C 1
ATOM 2187 O O . SER A 1 273 ? -2.419 8.734 18.748 1.00 91.94 273 SER A O 1
ATOM 2189 N N . THR A 1 274 ? -2.632 6.586 19.364 1.00 95.25 274 THR A N 1
ATOM 2190 C CA . THR A 1 274 ? -3.539 6.204 18.283 1.00 95.25 274 THR A CA 1
ATOM 2191 C C . THR A 1 274 ? -4.829 5.666 18.880 1.00 95.25 274 THR A C 1
ATOM 2193 O O . THR A 1 274 ? -4.814 4.831 19.784 1.00 95.25 274 THR A O 1
ATOM 2196 N N . THR A 1 275 ? -5.953 6.147 18.358 1.00 95.31 275 THR A N 1
ATOM 2197 C CA . THR A 1 275 ? -7.294 5.802 18.813 1.00 95.31 275 THR A CA 1
ATOM 2198 C C . THR A 1 275 ? -8.150 5.305 17.651 1.00 95.31 275 THR A C 1
ATOM 2200 O O . THR A 1 275 ? -8.370 6.005 16.662 1.00 95.31 275 THR A O 1
ATOM 2203 N N . LEU A 1 276 ? -8.687 4.098 17.795 1.00 94.75 276 LEU A N 1
ATOM 2204 C CA . LEU A 1 276 ? -9.655 3.488 16.897 1.00 94.75 276 LEU A CA 1
ATOM 2205 C C . LEU A 1 276 ? -11.046 3.523 17.536 1.00 94.75 276 LEU A C 1
ATOM 2207 O O . LEU A 1 276 ? -11.307 2.872 18.546 1.00 94.75 276 LEU A O 1
ATOM 2211 N N . LYS A 1 277 ? -11.965 4.254 16.910 1.00 94.94 277 LYS A N 1
ATOM 2212 C CA . LYS A 1 277 ? -13.366 4.356 17.330 1.00 94.94 277 LYS A CA 1
ATOM 2213 C C . LYS A 1 277 ? -14.238 3.501 16.432 1.00 94.94 277 LYS A C 1
ATOM 2215 O O . LYS A 1 277 ? -14.291 3.721 15.221 1.00 94.94 277 LYS A O 1
ATOM 2220 N N . VAL A 1 278 ? -14.972 2.575 17.028 1.00 93.44 278 VAL A N 1
ATOM 2221 C CA . VAL A 1 278 ? -16.043 1.820 16.381 1.00 93.44 278 VAL A CA 1
ATOM 2222 C C . VAL A 1 278 ? -17.342 2.559 16.682 1.00 93.44 278 VAL A C 1
ATOM 2224 O O . VAL A 1 278 ? -17.753 2.642 17.831 1.00 93.44 278 VAL A O 1
ATOM 2227 N N . SER A 1 279 ? -17.978 3.159 15.676 1.00 91.56 279 SER A N 1
ATOM 2228 C CA . SER A 1 279 ? -19.207 3.946 15.882 1.00 91.56 279 SER A CA 1
ATOM 2229 C C . SER A 1 279 ? -20.473 3.100 15.783 1.00 91.56 279 SER A C 1
ATOM 2231 O O . SER A 1 279 ? -21.476 3.402 16.419 1.00 91.56 279 SER A O 1
ATOM 2233 N N . SER A 1 280 ? -20.444 2.065 14.948 1.00 89.31 280 SER A N 1
ATOM 2234 C CA . SER A 1 280 ? -21.563 1.152 14.730 1.00 89.31 280 SER A CA 1
ATOM 2235 C C . SER A 1 280 ? -21.035 -0.179 14.217 1.00 89.31 280 SER A C 1
ATOM 2237 O O . SER A 1 280 ? -20.043 -0.191 13.484 1.00 89.31 280 SER A O 1
ATOM 2239 N N . VAL A 1 281 ? -21.724 -1.266 14.551 1.00 86.00 281 VAL A N 1
ATOM 2240 C CA . VAL A 1 281 ? -21.488 -2.622 14.039 1.00 86.00 281 VAL A CA 1
ATOM 2241 C C . VAL A 1 281 ? -22.843 -3.211 13.657 1.00 86.00 281 VAL A C 1
ATOM 2243 O O . VAL A 1 281 ? -23.845 -2.896 14.293 1.00 86.00 281 VAL A O 1
ATOM 2246 N N . ASP A 1 282 ? -22.884 -3.999 12.586 1.00 84.06 282 ASP A N 1
ATOM 2247 C CA . ASP A 1 282 ? -24.080 -4.748 12.194 1.00 84.06 282 ASP A CA 1
ATOM 2248 C C . ASP A 1 282 ? -24.137 -6.047 13.007 1.00 84.06 282 ASP A C 1
ATOM 2250 O O . ASP A 1 282 ? -23.200 -6.846 12.956 1.00 84.06 282 ASP A O 1
ATOM 2254 N N . ASP A 1 283 ? -25.238 -6.280 13.724 1.00 81.06 283 ASP A N 1
ATOM 2255 C CA . ASP A 1 283 ? -25.437 -7.474 14.557 1.00 81.06 283 ASP A CA 1
ATOM 2256 C C . ASP A 1 283 ? -25.347 -8.785 13.758 1.00 81.06 283 ASP A C 1
ATOM 2258 O O . ASP A 1 283 ? -25.035 -9.839 14.314 1.00 81.06 283 ASP A O 1
ATOM 2262 N N . LYS A 1 284 ? -25.583 -8.739 12.438 1.00 81.38 284 LYS A N 1
ATOM 2263 C CA . LYS A 1 284 ? -25.432 -9.906 11.553 1.00 81.38 284 LYS A CA 1
ATOM 2264 C C . LYS A 1 284 ? -23.977 -10.337 11.390 1.00 81.38 284 LYS A C 1
ATOM 2266 O O . LYS A 1 284 ? -23.724 -11.496 11.063 1.00 81.38 284 LYS A O 1
ATOM 2271 N N . TRP A 1 285 ? -23.035 -9.419 11.592 1.00 81.50 285 TRP A N 1
ATOM 2272 C CA . TRP A 1 285 ? -21.612 -9.617 11.340 1.00 81.50 285 TRP A CA 1
ATOM 2273 C C . TRP A 1 285 ? -20.780 -9.124 12.526 1.00 81.50 285 TRP A C 1
ATOM 2275 O O . TRP A 1 285 ? -20.073 -8.119 12.415 1.00 81.50 285 TRP A O 1
ATOM 2285 N N . PRO A 1 286 ? -20.847 -9.822 13.675 1.00 84.31 286 PRO A N 1
ATOM 2286 C CA . PRO A 1 286 ? -20.099 -9.420 14.853 1.00 84.31 286 PRO A CA 1
ATOM 2287 C C . PRO A 1 286 ? -18.600 -9.434 14.552 1.00 84.31 286 PRO A C 1
ATOM 2289 O O . PRO A 1 286 ? -18.065 -10.411 14.013 1.00 84.31 286 PRO A O 1
ATOM 2292 N N . LEU A 1 287 ? -17.934 -8.342 14.922 1.00 89.50 287 LEU A N 1
ATOM 2293 C CA . LEU A 1 287 ? -16.494 -8.188 14.777 1.00 89.50 287 LEU A CA 1
ATOM 2294 C C . LEU A 1 287 ? -15.789 -8.443 16.104 1.00 89.50 287 LEU A C 1
ATOM 2296 O O . LEU A 1 287 ? -16.307 -8.113 17.170 1.00 89.50 287 LEU A O 1
ATOM 2300 N N . SER A 1 288 ? -14.584 -8.994 16.034 1.00 91.12 288 SER A N 1
ATOM 2301 C CA . SER A 1 288 ? -13.728 -9.218 17.195 1.00 91.12 288 SER A CA 1
ATOM 2302 C C . SER A 1 288 ? -12.306 -8.738 16.956 1.00 91.12 288 SER A C 1
ATOM 2304 O O . SER A 1 288 ? -11.802 -8.782 15.834 1.00 91.12 288 SER A O 1
ATOM 2306 N N . MET A 1 289 ? -11.647 -8.314 18.029 1.00 90.88 289 MET A N 1
ATOM 2307 C CA . MET A 1 289 ? -10.244 -7.921 18.023 1.00 90.88 289 MET A CA 1
ATOM 2308 C C . MET A 1 289 ? -9.503 -8.591 19.174 1.00 90.88 289 MET A C 1
ATOM 2310 O O . MET A 1 289 ? -9.953 -8.542 20.318 1.00 90.88 289 MET A O 1
ATOM 2314 N N . PHE A 1 290 ? -8.348 -9.183 18.886 1.00 86.62 290 PHE A N 1
ATOM 2315 C CA . PHE A 1 290 ? -7.440 -9.661 19.923 1.00 86.62 290 PHE A CA 1
ATOM 2316 C C . PHE A 1 290 ? -6.558 -8.505 20.401 1.00 86.62 290 PHE A C 1
ATOM 2318 O O . PHE A 1 290 ? -5.828 -7.922 19.606 1.00 86.62 290 PHE A O 1
ATOM 2325 N N . ASN A 1 291 ? -6.616 -8.173 21.692 1.00 81.75 291 ASN A N 1
ATOM 2326 C CA . ASN A 1 291 ? -5.852 -7.059 22.276 1.00 81.75 291 ASN A CA 1
ATOM 2327 C C . ASN A 1 291 ? -4.497 -7.481 22.883 1.00 81.75 291 ASN A C 1
ATOM 2329 O O . ASN A 1 291 ? -3.931 -6.748 23.690 1.00 81.75 291 ASN A O 1
ATOM 2333 N N . GLY A 1 292 ? -4.017 -8.691 22.580 1.00 81.44 292 GLY A N 1
ATOM 2334 C CA . GLY A 1 292 ? -2.824 -9.278 23.201 1.00 81.44 292 GLY A CA 1
ATOM 2335 C C . GLY A 1 292 ? -3.110 -10.163 24.420 1.00 81.44 292 GLY A C 1
ATOM 2336 O O . GLY A 1 292 ? -2.247 -10.947 24.805 1.00 81.44 292 GLY A O 1
ATOM 2337 N N . LYS A 1 293 ? -4.309 -10.087 25.017 1.00 83.12 293 LYS A N 1
ATOM 2338 C CA . LYS A 1 293 ? -4.706 -10.912 26.176 1.00 83.12 293 LYS A CA 1
ATOM 2339 C C . LYS A 1 293 ? -5.966 -11.734 25.922 1.00 83.12 293 LYS A C 1
ATOM 2341 O O . LYS A 1 293 ? -6.005 -12.911 26.262 1.00 83.12 293 LYS A O 1
ATOM 2346 N N . TYR A 1 294 ? -6.998 -11.127 25.344 1.00 86.00 294 TYR A N 1
ATOM 2347 C CA . TYR A 1 294 ? -8.279 -11.780 25.076 1.00 86.00 294 TYR A CA 1
ATOM 2348 C C . TYR A 1 294 ? -8.948 -11.209 23.823 1.00 86.00 294 TYR A C 1
ATOM 2350 O O . TYR A 1 294 ? -8.606 -10.127 23.341 1.00 86.00 294 TYR A O 1
ATOM 2358 N N . ASN A 1 295 ? -9.914 -11.959 23.290 1.00 87.69 295 ASN A N 1
ATOM 2359 C CA . ASN A 1 295 ? -10.758 -11.503 22.192 1.00 87.69 295 ASN A CA 1
ATOM 2360 C C . ASN A 1 295 ? -11.840 -10.563 22.727 1.00 87.69 295 ASN A C 1
ATOM 2362 O O . ASN A 1 295 ? -12.666 -10.949 23.553 1.00 87.69 295 ASN A O 1
ATOM 2366 N N . VAL A 1 296 ? -11.840 -9.333 22.229 1.00 86.88 296 VAL A N 1
ATOM 2367 C CA . VAL A 1 296 ? -12.835 -8.304 22.523 1.00 86.88 296 VAL A CA 1
ATOM 2368 C C . VAL A 1 296 ? -13.848 -8.287 21.390 1.00 86.88 296 VAL A C 1
ATOM 2370 O O . VAL A 1 296 ? -13.470 -8.146 20.228 1.00 86.88 296 VAL A O 1
ATOM 2373 N N . THR A 1 297 ? -15.134 -8.422 21.709 1.00 89.62 297 THR A N 1
ATOM 2374 C CA . THR A 1 297 ? -16.196 -8.187 20.720 1.00 89.62 297 THR A CA 1
ATOM 2375 C C . THR A 1 297 ? -16.330 -6.686 20.513 1.00 89.62 297 THR A C 1
ATOM 2377 O O . THR A 1 297 ? -16.484 -5.938 21.478 1.00 89.62 297 THR A O 1
ATOM 2380 N N . LEU A 1 298 ? -16.255 -6.240 19.264 1.00 88.44 298 LEU A N 1
ATOM 2381 C CA . LEU A 1 298 ? -16.423 -4.838 18.930 1.00 88.44 298 LEU A CA 1
ATOM 2382 C C . LEU A 1 298 ? -17.913 -4.500 18.957 1.00 88.44 298 LEU A C 1
ATOM 2384 O O . LEU A 1 298 ? -18.687 -4.916 18.100 1.00 88.44 298 LEU A O 1
ATOM 2388 N N . VAL A 1 299 ? -18.287 -3.729 19.964 1.00 88.19 299 VAL A N 1
ATOM 2389 C CA . VAL A 1 299 ? -19.507 -2.916 20.019 1.00 88.19 299 VAL A CA 1
ATOM 2390 C C . VAL A 1 299 ? -19.096 -1.459 19.786 1.00 88.19 299 VAL A C 1
ATOM 2392 O O . VAL A 1 299 ? -17.901 -1.216 19.607 1.00 88.19 299 VAL A O 1
ATOM 2395 N N . PRO A 1 300 ? -20.004 -0.468 19.759 1.00 92.19 300 PRO A N 1
ATOM 2396 C CA . PRO A 1 300 ? -19.572 0.920 19.807 1.00 92.19 300 PRO A CA 1
ATOM 2397 C C . PRO A 1 300 ? -18.591 1.146 20.970 1.00 92.19 300 PRO A C 1
ATOM 2399 O O . PRO A 1 300 ? -18.956 1.005 22.136 1.00 92.19 300 PRO A O 1
ATOM 2402 N N . VAL A 1 301 ? -17.323 1.389 20.637 1.00 91.81 301 VAL A N 1
ATOM 2403 C CA . VAL A 1 301 ? -16.196 1.362 21.578 1.00 91.81 301 VAL A CA 1
ATOM 2404 C C . VAL A 1 301 ? -15.058 2.231 21.062 1.00 91.81 301 VAL A C 1
ATOM 2406 O O . VAL A 1 301 ? -14.896 2.426 19.854 1.00 91.81 301 VAL A O 1
ATOM 2409 N N . GLU A 1 302 ? -14.259 2.736 21.990 1.00 92.62 302 GLU A N 1
ATOM 2410 C CA . GLU A 1 302 ? -13.031 3.471 21.724 1.00 92.62 302 GLU A CA 1
ATOM 2411 C C . GLU A 1 302 ? -11.839 2.650 22.221 1.00 92.62 302 GLU A C 1
ATOM 2413 O O . GLU A 1 302 ? -11.835 2.169 23.354 1.00 92.62 302 GLU A O 1
ATOM 2418 N N . LEU A 1 303 ? -10.860 2.438 21.344 1.00 90.50 303 LEU A N 1
ATOM 2419 C CA . LEU A 1 303 ? -9.675 1.627 21.599 1.00 90.50 303 LEU A CA 1
ATOM 2420 C C . LEU A 1 303 ? -8.442 2.500 21.404 1.00 90.50 303 LEU A C 1
ATOM 2422 O O . LEU A 1 303 ? -8.253 3.036 20.316 1.00 90.50 303 LEU A O 1
ATOM 2426 N N . THR A 1 304 ? -7.592 2.603 22.419 1.00 91.19 304 THR A N 1
ATOM 2427 C CA . THR A 1 304 ? -6.364 3.407 22.367 1.00 91.19 304 THR A CA 1
ATOM 2428 C C . THR A 1 304 ? -5.141 2.510 22.533 1.00 91.19 304 THR A C 1
ATOM 2430 O O . THR A 1 304 ? -5.130 1.628 23.392 1.00 91.19 304 THR A O 1
ATOM 2433 N N . GLY A 1 305 ? -4.120 2.719 21.703 1.00 87.75 305 GLY A N 1
ATOM 2434 C CA . GLY A 1 305 ? -2.855 1.984 21.742 1.00 87.75 305 GLY A CA 1
ATOM 2435 C C . GLY A 1 305 ? -2.046 2.151 20.457 1.00 87.75 305 GLY A C 1
ATOM 2436 O O . GLY A 1 305 ? -2.521 2.744 19.496 1.00 87.75 305 GLY A O 1
ATOM 2437 N N . GLU A 1 306 ? -0.834 1.605 20.418 1.00 84.81 306 GLU A N 1
ATOM 2438 C CA . GLU A 1 306 ? 0.071 1.697 19.253 1.00 84.81 306 GLU A CA 1
ATOM 2439 C C . GLU A 1 306 ? -0.293 0.725 18.111 1.00 84.81 306 GLU A C 1
ATOM 2441 O O . GLU A 1 306 ? 0.300 0.755 17.035 1.00 84.81 306 GLU A O 1
ATOM 2446 N N . GLY A 1 307 ? -1.299 -0.129 18.324 1.00 81.81 307 GLY A N 1
ATOM 2447 C CA . GLY A 1 307 ? -1.626 -1.243 17.439 1.00 81.81 307 GLY A CA 1
ATOM 2448 C C . GLY A 1 307 ? -0.724 -2.473 17.664 1.00 81.81 307 GLY A C 1
ATOM 2449 O O . GLY A 1 307 ? 0.050 -2.509 18.620 1.00 81.81 307 GLY A O 1
ATOM 2450 N N . PRO A 1 308 ? -0.848 -3.515 16.823 1.00 90.69 308 PRO A N 1
ATOM 2451 C CA . PRO A 1 308 ? -1.801 -3.609 15.726 1.00 90.69 308 PRO A CA 1
ATOM 2452 C C . PRO A 1 308 ? -3.249 -3.745 16.219 1.00 90.69 308 PRO A C 1
ATOM 2454 O O . PRO A 1 308 ? -3.512 -4.287 17.290 1.00 90.69 308 PRO A O 1
ATOM 2457 N N . PHE A 1 309 ? -4.205 -3.307 15.400 1.00 92.06 309 PHE A N 1
ATOM 2458 C CA . PHE A 1 309 ? -5.638 -3.538 15.603 1.00 92.06 309 PHE A CA 1
ATOM 2459 C C . PHE A 1 309 ? -6.145 -4.581 14.588 1.00 92.06 309 PHE A C 1
ATOM 2461 O O . PHE A 1 309 ? -6.584 -4.207 13.496 1.00 92.06 309 PHE A O 1
ATOM 2468 N N . PRO A 1 310 ? -6.053 -5.894 14.886 1.00 92.81 310 PRO A N 1
ATOM 2469 C CA . PRO A 1 310 ? -6.547 -6.950 14.006 1.00 92.81 310 PRO A CA 1
ATOM 2470 C C . PRO A 1 310 ? -8.053 -7.159 14.203 1.00 92.81 310 PRO A C 1
ATOM 2472 O O . PRO A 1 310 ? -8.493 -7.791 15.162 1.00 92.81 310 PRO A O 1
ATOM 2475 N N . ILE A 1 311 ? -8.855 -6.643 13.280 1.00 89.69 311 ILE A N 1
ATOM 2476 C CA . ILE A 1 311 ? -10.314 -6.729 13.287 1.00 89.69 311 ILE A CA 1
ATOM 2477 C C . ILE A 1 311 ? -10.769 -7.884 12.399 1.00 89.69 311 ILE A C 1
ATOM 2479 O O . ILE A 1 311 ? -10.683 -7.836 11.171 1.00 89.69 311 ILE A O 1
ATOM 2483 N N . THR A 1 312 ? -11.308 -8.914 13.033 1.00 88.50 312 THR A N 1
ATOM 2484 C CA . THR A 1 312 ? -11.794 -10.139 12.391 1.00 88.50 312 THR A CA 1
ATOM 2485 C C . THR A 1 312 ? -13.315 -10.160 12.371 1.00 88.50 312 THR A C 1
ATOM 2487 O O . THR A 1 312 ? -13.963 -9.635 13.277 1.00 88.50 312 THR A O 1
ATOM 2490 N N . ALA A 1 313 ? -13.886 -10.771 11.337 1.00 84.12 313 ALA A N 1
ATOM 2491 C CA . ALA A 1 313 ? -15.296 -11.140 11.303 1.00 84.12 313 ALA A CA 1
ATOM 2492 C C . ALA A 1 313 ? -15.414 -12.657 11.458 1.00 84.12 313 ALA A C 1
ATOM 2494 O O . ALA A 1 313 ? -14.500 -13.395 11.081 1.00 84.12 313 ALA A O 1
ATOM 2495 N N . ARG A 1 314 ? -16.547 -13.144 11.973 1.00 74.19 314 ARG A N 1
ATOM 2496 C CA . ARG A 1 314 ? -16.813 -14.587 11.937 1.00 74.19 314 ARG A CA 1
ATOM 2497 C C . ARG A 1 314 ? -16.845 -15.069 10.477 1.00 74.19 314 ARG A C 1
ATOM 2499 O O . ARG A 1 314 ? -17.496 -14.415 9.657 1.00 74.19 314 ARG A O 1
ATOM 2506 N N . PRO A 1 315 ? -16.185 -16.195 10.148 1.00 67.06 315 PRO A N 1
ATOM 2507 C CA . PRO A 1 315 ? -16.272 -16.786 8.821 1.00 67.06 315 PRO A CA 1
ATOM 2508 C C . PRO A 1 315 ? -17.726 -17.037 8.422 1.00 67.06 315 PRO A C 1
ATOM 2510 O O . PRO A 1 315 ? -18.576 -17.366 9.253 1.00 67.06 315 PRO A O 1
ATOM 2513 N N . TRP A 1 316 ? -18.025 -16.884 7.134 1.00 63.31 316 TRP A N 1
ATOM 2514 C CA . TRP A 1 316 ? -19.340 -17.239 6.619 1.00 63.31 316 TRP A CA 1
ATOM 2515 C C . TRP A 1 316 ? -19.481 -18.763 6.565 1.00 63.31 316 TRP A C 1
ATOM 2517 O O . TRP A 1 316 ? -18.842 -19.416 5.734 1.00 63.31 316 TRP A O 1
ATOM 2527 N N . LYS A 1 317 ? -20.350 -19.316 7.424 1.00 69.69 317 LYS A N 1
ATOM 2528 C CA . LYS A 1 317 ? -20.549 -20.769 7.577 1.00 69.69 317 LYS A CA 1
ATOM 2529 C C . LYS A 1 317 ? -19.200 -21.461 7.854 1.00 69.69 317 LYS A C 1
ATOM 2531 O O . LYS A 1 317 ? -18.406 -20.945 8.632 1.00 69.69 317 LYS A O 1
ATOM 2536 N N . ASP A 1 318 ? -18.927 -22.570 7.168 1.00 65.69 318 ASP A N 1
ATOM 2537 C CA . ASP A 1 318 ? -17.685 -23.341 7.260 1.00 65.69 318 ASP A CA 1
ATOM 2538 C C . ASP A 1 318 ? -16.709 -23.067 6.084 1.00 65.69 318 ASP A C 1
ATOM 2540 O O . ASP A 1 318 ? -15.915 -23.946 5.740 1.00 65.69 318 ASP A O 1
ATOM 2544 N N . CYS A 1 319 ? -16.753 -21.893 5.410 1.00 60.44 319 CYS A N 1
ATOM 2545 C CA . CYS A 1 319 ? -15.761 -21.584 4.347 1.00 60.44 319 CYS A CA 1
ATOM 2546 C C . CYS A 1 319 ? -14.376 -21.520 4.995 1.00 60.44 319 CYS A C 1
ATOM 2548 O O . CYS A 1 319 ? -14.083 -20.614 5.781 1.00 60.44 319 CYS A O 1
ATOM 2550 N N . LYS A 1 320 ? -13.509 -22.469 4.640 1.00 62.41 320 LYS A N 1
ATOM 2551 C CA . LYS A 1 320 ? -12.081 -22.369 4.934 1.00 62.41 320 LYS A CA 1
ATOM 2552 C C . LYS A 1 320 ? -11.514 -21.243 4.086 1.00 62.41 320 LYS A C 1
ATOM 2554 O O . LYS A 1 320 ? -11.572 -21.307 2.862 1.00 62.41 320 LYS A O 1
ATOM 2559 N N . ILE A 1 321 ? -10.991 -20.217 4.742 1.00 63.94 321 ILE A N 1
ATOM 2560 C CA . ILE A 1 321 ? -10.366 -19.081 4.069 1.00 63.94 321 ILE A CA 1
ATOM 2561 C C . ILE A 1 321 ? -9.210 -19.613 3.204 1.00 63.94 321 ILE A C 1
ATOM 2563 O O . ILE A 1 321 ? -8.415 -20.407 3.715 1.00 63.94 321 ILE A O 1
ATOM 2567 N N . PRO A 1 322 ? -9.127 -19.243 1.911 1.00 59.34 322 PRO A N 1
ATOM 2568 C CA . PRO A 1 322 ? -8.044 -19.694 1.046 1.00 59.34 322 PRO A CA 1
ATOM 2569 C C . PRO A 1 322 ? -6.673 -19.321 1.609 1.00 59.34 322 PRO A C 1
ATOM 2571 O O . PRO A 1 322 ? -6.513 -18.266 2.224 1.00 59.34 322 PRO A O 1
ATOM 2574 N N . ALA A 1 323 ? -5.681 -20.178 1.369 1.00 58.16 323 ALA A N 1
ATOM 2575 C CA . ALA A 1 323 ? -4.298 -19.857 1.687 1.00 58.16 323 ALA A CA 1
ATOM 2576 C C . ALA A 1 323 ? -3.814 -18.733 0.756 1.00 58.16 323 ALA A C 1
ATOM 2578 O O . ALA A 1 323 ? -3.896 -18.853 -0.466 1.00 58.16 323 ALA A O 1
ATOM 2579 N N . ASP A 1 324 ? -3.302 -17.641 1.318 1.00 60.62 324 ASP A N 1
ATOM 2580 C CA . ASP A 1 324 ? -2.797 -16.493 0.554 1.00 60.62 324 ASP A CA 1
ATOM 2581 C C . ASP A 1 324 ? -1.370 -16.761 0.029 1.00 60.62 324 ASP A C 1
ATOM 2583 O O . ASP A 1 324 ? -0.394 -16.161 0.476 1.00 60.62 324 ASP A O 1
ATOM 2587 N N . VAL A 1 325 ? -1.227 -17.775 -0.838 1.00 56.00 325 VAL A N 1
ATOM 2588 C CA . VAL A 1 325 ? 0.074 -18.336 -1.241 1.00 56.00 325 VAL A CA 1
ATOM 2589 C C . VAL A 1 325 ? 0.152 -18.566 -2.755 1.00 56.00 325 VAL A C 1
ATOM 2591 O O . VAL A 1 325 ? -0.586 -19.386 -3.299 1.00 56.00 325 VAL A O 1
ATOM 2594 N N . ILE A 1 326 ? 1.079 -17.877 -3.430 1.00 54.25 326 ILE A N 1
ATOM 2595 C CA . ILE A 1 326 ? 1.412 -18.066 -4.857 1.00 54.25 326 ILE A CA 1
ATOM 2596 C C . ILE A 1 326 ? 2.634 -18.985 -4.963 1.00 54.25 326 ILE A C 1
ATOM 2598 O O . ILE A 1 326 ? 3.566 -18.840 -4.180 1.00 54.25 326 ILE A O 1
ATOM 2602 N N . GLY A 1 327 ? 2.648 -19.918 -5.921 1.00 47.41 327 GLY A N 1
ATOM 2603 C CA . GLY A 1 327 ? 3.865 -20.629 -6.347 1.00 47.41 327 GLY A CA 1
ATOM 2604 C C . GLY A 1 327 ? 4.496 -21.610 -5.348 1.00 47.41 327 GLY A C 1
ATOM 2605 O O . GLY A 1 327 ? 5.484 -22.256 -5.683 1.00 47.41 327 GLY A O 1
ATOM 2606 N N . ASN A 1 328 ? 3.946 -21.773 -4.142 1.00 46.78 328 ASN A N 1
ATOM 2607 C CA . ASN A 1 328 ? 4.503 -22.665 -3.122 1.00 46.78 328 ASN A CA 1
ATOM 2608 C C . ASN A 1 328 ? 4.045 -24.116 -3.341 1.00 46.78 328 ASN A C 1
ATOM 2610 O O . ASN A 1 328 ? 3.293 -24.681 -2.546 1.00 46.78 328 ASN A O 1
ATOM 2614 N N . ASN A 1 329 ? 4.452 -24.706 -4.466 1.00 43.62 329 ASN A N 1
ATOM 2615 C CA . ASN A 1 329 ? 4.220 -26.113 -4.742 1.00 43.62 329 ASN A CA 1
ATOM 2616 C C . ASN A 1 329 ? 5.513 -26.908 -4.526 1.00 43.62 329 ASN A C 1
ATOM 2618 O O . ASN A 1 329 ? 6.247 -27.195 -5.467 1.00 43.62 329 ASN A O 1
ATOM 2622 N N . ASN A 1 330 ? 5.752 -27.347 -3.286 1.00 42.19 330 ASN A N 1
ATOM 2623 C CA . ASN A 1 330 ? 6.794 -28.340 -2.979 1.00 42.19 330 ASN A CA 1
ATOM 2624 C C . ASN A 1 330 ? 6.599 -29.671 -3.746 1.00 42.19 330 ASN A C 1
ATOM 2626 O O . ASN A 1 330 ? 7.463 -30.541 -3.689 1.00 42.19 330 ASN A O 1
ATOM 2630 N N . LEU A 1 331 ? 5.471 -29.858 -4.450 1.00 38.62 331 LEU A N 1
ATOM 2631 C CA . LEU A 1 331 ? 5.165 -31.059 -5.233 1.00 38.62 331 LEU A CA 1
ATOM 2632 C C . LEU A 1 331 ? 5.615 -30.983 -6.700 1.00 38.62 331 LEU A C 1
ATOM 2634 O O . LEU A 1 331 ? 5.559 -32.006 -7.381 1.00 38.62 331 LEU A O 1
ATOM 2638 N N . ARG A 1 332 ? 6.055 -29.821 -7.207 1.00 41.25 332 ARG A N 1
ATOM 2639 C CA . ARG A 1 332 ? 6.645 -29.695 -8.554 1.00 41.25 332 ARG A CA 1
ATOM 2640 C C . ARG A 1 332 ? 7.705 -28.588 -8.582 1.00 41.25 332 ARG A C 1
ATOM 2642 O O . ARG A 1 332 ? 7.353 -27.437 -8.837 1.00 41.25 332 ARG A O 1
ATOM 2649 N N . PRO A 1 333 ? 8.989 -28.916 -8.355 1.00 34.75 333 PRO A N 1
ATOM 2650 C CA . PRO A 1 333 ? 10.084 -27.996 -8.631 1.00 34.75 333 PRO A CA 1
ATOM 2651 C C . PRO A 1 333 ? 10.013 -27.561 -10.098 1.00 34.75 333 PRO A C 1
ATOM 2653 O O . PRO A 1 333 ? 9.873 -28.396 -10.994 1.00 34.75 333 PRO A O 1
ATOM 2656 N N . ILE A 1 334 ? 10.086 -26.257 -10.350 1.00 35.09 334 ILE A N 1
ATOM 2657 C CA . ILE A 1 334 ? 10.266 -25.739 -11.706 1.00 35.09 334 ILE A CA 1
ATOM 2658 C C . ILE A 1 334 ? 11.708 -26.076 -12.105 1.00 35.09 334 ILE A C 1
ATOM 2660 O O . ILE A 1 334 ? 12.637 -25.488 -11.562 1.00 35.09 334 ILE A O 1
ATOM 2664 N N . GLY A 1 335 ? 11.885 -27.038 -13.017 1.00 42.09 335 GLY A N 1
ATOM 2665 C CA . GLY A 1 335 ? 13.200 -27.437 -13.539 1.00 42.09 335 GLY A CA 1
ATOM 2666 C C . GLY A 1 335 ? 13.575 -28.909 -13.337 1.00 42.09 335 GLY A C 1
ATOM 2667 O O . GLY A 1 335 ? 14.683 -29.187 -12.886 1.00 42.09 335 GLY A O 1
ATOM 2668 N N . ALA A 1 336 ? 12.679 -29.837 -13.689 1.00 30.14 336 ALA A N 1
ATOM 2669 C CA . ALA A 1 336 ? 13.031 -31.229 -13.982 1.00 30.14 336 ALA A CA 1
ATOM 2670 C C . ALA A 1 336 ? 12.853 -31.505 -15.477 1.00 30.14 336 ALA A C 1
ATOM 2672 O O . ALA A 1 336 ? 11.835 -31.018 -16.029 1.00 30.14 336 ALA A O 1
#